Protein AF-A0A820QWR2-F1 (afdb_monomer_lite)

Radius of gyration: 33.41 Å; chains: 1; bounding box: 94×32×98 Å

Foldseek 3Di:
DVVVVVVVVVVVCPPPVNVVVVVVVVVVVVCVVVVVVVVVVVVVVLVVLLVVLVVCQAKWKKAKDQDPDDPQRIWIATVVPRDILVNLVVSLVSLVVLLVVCPPDPDPVVVVSNVSSVLSNVVSVLRVLLSVLLRLCVQQQPPCSVVVRPPDIQMHHNSDCVVSVVSSVVSVVVSVVSVVLVVVLCVVQVVLVLDHNVLLVQLLCQLPDPDNDCPRPNNVSCVVVPHHSVVLNVDPQDPQDPDPSVSSNSSSVSSVVRVVVVVVCVVVDPDDDDDPDPDDDDPDDDDDDD

Secondary structure (DSSP, 8-state):
-HHHHHHHHHHHTTSHHHHHHHHHHHHHHHHHHHHHHHHHHHHHHHHHHHHHHHHHHHEEEEEEEE-SSSS-SEEEEETTTTB-HHHHHHHHHHHHHHHHHTTT---HHHHHHHHHHHHHHHHHHHHHHHHHHHHHHHHTT-TTHHHHHHT-EEEEETTB-HHHHHHHHHHHHHHHHHHHHHHHHHHH-GGGGGS-HHHHHHHHHHHT-SS--TTSHHHHHHHHTT--HHHHHHS-PPPPPSSHHHHHHHHHHHHHHHHHHHHHHHTT----------------------

Sequence (290 aa):
VFEDVAKCFDVIFKDDEFKNVIELFETCSQSVAGIKHLYLELTNKEQSKRRCIMDILSHSSLLFVKNLSTERLFDVKIKSKNLTFDDLSELRDRARLIGYSNVHNKNEDHNREIEKLESFVELVGVIEDVIKNLSALYIAGFPTVTDIIDYQVVTCSAGDYQDLHCLYKNLEEKLKSWEQLLCQMYEIYPELTYFSYEQFQTVESFLYNAKIEENHPGYHLLKYIGFEPVLLQQFTLPEKPDGENERLENLGKILTTQRSRSDDHADFEQGYTGHTASILFFVYYMVPYD

Organism: NCBI:txid392032

pLDDT: mean 77.16, std 16.51, range [26.58, 94.0]

Structure (mmCIF, N/CA/C/O backbone):
data_AF-A0A820QWR2-F1
#
_entry.id   AF-A0A820QWR2-F1
#
loop_
_atom_site.group_PDB
_atom_site.id
_atom_site.type_symbol
_atom_site.label_atom_id
_atom_site.label_alt_id
_atom_site.label_comp_id
_atom_site.label_asym_id
_atom_site.label_entity_id
_atom_site.label_seq_id
_atom_site.pdbx_PDB_ins_code
_atom_site.Cartn_x
_atom_site.Cartn_y
_atom_site.Cartn_z
_atom_site.occupancy
_atom_site.B_iso_or_equiv
_atom_site.auth_seq_id
_atom_site.auth_comp_id
_atom_site.auth_asym_id
_atom_site.auth_atom_id
_atom_site.pdbx_PDB_model_num
ATOM 1 N N . VAL A 1 1 ? -67.094 11.848 49.666 1.00 55.84 1 VAL A N 1
ATOM 2 C CA . VAL A 1 1 ? -65.629 12.114 49.707 1.00 55.84 1 VAL A CA 1
ATOM 3 C C . VAL A 1 1 ? -64.836 11.015 49.008 1.00 55.84 1 VAL A C 1
ATOM 5 O O . VAL A 1 1 ? -64.366 11.279 47.916 1.00 55.84 1 VAL A O 1
ATOM 8 N N . PHE A 1 2 ? -64.714 9.789 49.541 1.00 51.47 2 PHE A N 1
ATOM 9 C CA . PHE A 1 2 ? -63.962 8.716 48.854 1.00 51.47 2 PHE A CA 1
ATOM 10 C C . PHE A 1 2 ? -64.604 8.254 47.529 1.00 51.47 2 PHE A C 1
ATOM 12 O O . PHE A 1 2 ? -63.889 8.052 46.553 1.00 51.47 2 PHE A O 1
ATOM 19 N N . GLU A 1 3 ? -65.937 8.165 47.455 1.00 57.19 3 GLU A N 1
ATOM 20 C CA . GLU A 1 3 ? -66.654 7.855 46.201 1.00 57.19 3 GLU A CA 1
ATOM 21 C C . GLU A 1 3 ? -66.555 8.968 45.148 1.00 57.19 3 GLU A C 1
ATOM 23 O O . GLU A 1 3 ? -66.532 8.683 43.953 1.00 57.19 3 GLU A O 1
ATOM 28 N N . ASP A 1 4 ? -66.462 10.230 45.571 1.00 57.62 4 ASP A N 1
ATOM 29 C CA . ASP A 1 4 ? -66.332 11.368 44.652 1.00 57.62 4 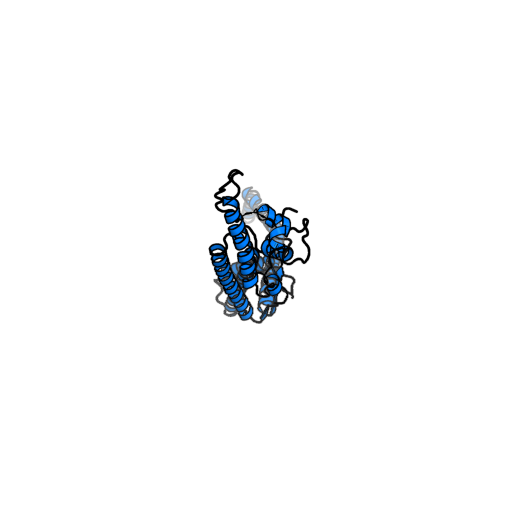ASP A CA 1
ATOM 30 C C . ASP A 1 4 ? -64.922 11.442 44.059 1.00 57.62 4 ASP A C 1
ATOM 32 O O . ASP A 1 4 ? -64.760 11.722 42.874 1.00 57.62 4 ASP A O 1
ATOM 36 N N . VAL A 1 5 ? -63.900 11.111 44.859 1.00 60.72 5 VAL A N 1
ATOM 37 C CA . VAL A 1 5 ? -62.516 10.976 44.383 1.00 60.72 5 VAL A CA 1
ATOM 38 C C . VAL A 1 5 ? -62.404 9.814 43.392 1.00 60.72 5 VAL A C 1
ATOM 40 O O . VAL A 1 5 ? -61.814 9.988 42.328 1.00 60.72 5 VAL A O 1
ATOM 43 N N . ALA A 1 6 ? -63.022 8.663 43.682 1.00 65.56 6 ALA A N 1
ATOM 44 C CA . ALA A 1 6 ? -63.043 7.518 42.767 1.00 65.56 6 ALA A CA 1
ATOM 45 C C . ALA A 1 6 ? -63.728 7.852 41.427 1.00 65.56 6 ALA A C 1
ATOM 47 O O . ALA A 1 6 ? -63.188 7.545 40.367 1.00 65.56 6 ALA A O 1
ATOM 48 N N . LYS A 1 7 ? -64.858 8.572 41.458 1.00 66.44 7 LYS A N 1
ATOM 49 C CA . LYS A 1 7 ? -65.543 9.043 40.241 1.00 66.44 7 LYS A CA 1
ATOM 50 C C . LYS A 1 7 ? -64.725 10.053 39.439 1.00 66.44 7 LYS A C 1
ATOM 52 O O . LYS A 1 7 ? -64.775 10.021 38.215 1.00 66.44 7 LYS A O 1
ATOM 57 N N . CYS A 1 8 ? -63.972 10.934 40.099 1.00 65.38 8 CYS A N 1
ATOM 58 C CA . CYS A 1 8 ? -63.048 11.839 39.411 1.00 65.38 8 CYS A CA 1
ATOM 59 C C . CYS A 1 8 ? -61.978 11.062 38.634 1.00 65.38 8 CYS A C 1
ATOM 61 O O . CYS A 1 8 ? -61.719 11.384 37.477 1.00 65.38 8 CYS A O 1
ATOM 63 N N . PHE A 1 9 ? -61.410 10.009 39.227 1.00 64.81 9 PHE A N 1
ATOM 64 C CA . PHE A 1 9 ? -60.468 9.138 38.523 1.00 64.81 9 PHE A CA 1
ATOM 65 C C . PHE A 1 9 ? -61.128 8.389 37.357 1.00 64.81 9 PHE A C 1
ATOM 67 O O . PHE A 1 9 ? -60.554 8.361 36.274 1.00 64.81 9 PHE A O 1
ATOM 74 N N . ASP A 1 10 ? -62.349 7.870 37.517 1.00 66.88 10 ASP A N 1
ATOM 75 C CA . ASP A 1 10 ? -63.076 7.191 36.428 1.00 66.88 10 ASP A CA 1
ATOM 76 C C . ASP A 1 10 ? -63.361 8.094 35.218 1.00 66.88 10 ASP A C 1
ATOM 78 O O . ASP A 1 10 ? -63.467 7.601 34.094 1.00 66.88 10 ASP A O 1
ATOM 82 N N . VAL A 1 11 ? -63.514 9.403 35.433 1.00 66.94 11 VAL A N 1
ATOM 83 C CA . VAL A 1 11 ? -63.676 10.389 34.353 1.00 66.94 11 VAL A CA 1
ATOM 84 C C . VAL A 1 11 ? -62.330 10.687 33.692 1.00 66.94 11 VAL A C 1
ATOM 86 O O . VAL A 1 11 ? -62.253 10.673 32.468 1.00 66.94 11 VAL A O 1
ATOM 89 N N . ILE A 1 12 ? -61.265 10.870 34.479 1.00 65.12 12 ILE A N 1
ATOM 90 C CA . ILE A 1 12 ? -59.908 11.149 33.975 1.00 65.12 12 ILE A CA 1
ATOM 91 C C . ILE A 1 12 ? -59.358 9.966 33.160 1.00 65.12 12 ILE A C 1
ATOM 93 O O . ILE A 1 12 ? -58.797 10.167 32.093 1.00 65.12 12 ILE A O 1
ATOM 97 N N . PHE A 1 13 ? -59.573 8.721 33.598 1.00 62.91 13 PHE A N 1
ATOM 98 C CA . PHE A 1 13 ? -59.141 7.521 32.862 1.00 62.91 13 PHE A CA 1
ATOM 99 C C . PHE A 1 13 ? -59.946 7.249 31.578 1.00 62.91 13 PHE A C 1
ATOM 101 O O . PHE A 1 13 ? -59.552 6.408 30.767 1.00 62.91 13 PHE A O 1
ATOM 108 N N . LYS A 1 14 ? -61.083 7.928 31.394 1.00 66.25 14 LYS A N 1
ATOM 109 C CA . LYS A 1 14 ? -61.889 7.874 30.166 1.00 66.25 14 LYS A CA 1
ATOM 110 C C . LYS A 1 14 ? -61.588 9.018 29.205 1.00 66.25 14 LYS A C 1
ATOM 112 O O . LYS A 1 14 ? -62.106 8.974 28.093 1.00 66.25 14 LYS A O 1
ATOM 117 N N . ASP A 1 15 ? -60.793 9.998 29.625 1.00 74.38 15 ASP A N 1
ATOM 118 C CA . ASP A 1 15 ? -60.318 11.073 28.767 1.00 74.38 15 ASP A CA 1
ATOM 119 C C . ASP A 1 15 ? -59.357 10.497 27.714 1.00 74.38 15 ASP A C 1
ATOM 121 O O . ASP A 1 15 ? -58.455 9.713 28.037 1.00 74.38 15 ASP A O 1
ATOM 125 N N . ASP A 1 16 ? -59.576 10.840 26.446 1.00 68.88 16 ASP A N 1
ATOM 126 C CA . ASP A 1 16 ? -58.826 10.280 25.318 1.00 68.88 16 ASP A CA 1
ATOM 127 C C . ASP A 1 16 ? -57.332 10.634 25.410 1.00 68.88 16 ASP A C 1
ATOM 129 O O . ASP A 1 16 ? -56.477 9.839 25.013 1.00 68.88 16 ASP A O 1
ATOM 133 N N . GLU A 1 17 ? -56.986 11.776 26.016 1.00 67.75 17 GLU A N 1
ATOM 134 C CA . GLU A 1 17 ? -55.592 12.146 26.288 1.00 67.75 17 GLU A CA 1
ATOM 135 C C . GLU A 1 17 ? -54.914 11.176 27.270 1.00 67.75 17 GLU A C 1
ATOM 137 O O . GLU A 1 17 ? -53.766 10.778 27.058 1.00 67.75 17 GLU A O 1
ATOM 142 N N . PHE A 1 18 ? -55.622 10.728 28.311 1.00 73.25 18 PHE A N 1
ATOM 143 C CA . PHE A 1 18 ? -55.074 9.805 29.311 1.00 73.25 18 PHE A CA 1
ATOM 144 C C . PHE A 1 18 ? -54.964 8.374 28.783 1.00 73.25 18 PHE A C 1
ATOM 146 O O . PHE A 1 18 ? -53.985 7.684 29.080 1.00 73.25 18 PHE A O 1
ATOM 153 N N . LYS A 1 19 ? -55.919 7.936 27.954 1.00 74.38 19 LYS A N 1
ATOM 154 C CA . LYS A 1 19 ? -55.809 6.661 27.229 1.00 74.38 19 LYS A CA 1
ATOM 155 C C . LYS A 1 19 ? -54.604 6.634 26.298 1.00 74.38 19 LYS A C 1
ATOM 157 O O . LYS A 1 19 ? -53.839 5.677 26.353 1.00 74.38 19 LYS A O 1
ATOM 162 N N . ASN A 1 20 ? -54.384 7.698 25.525 1.00 76.50 20 ASN A N 1
ATOM 163 C CA . ASN A 1 20 ? -53.218 7.808 24.646 1.00 76.50 20 ASN A CA 1
ATOM 164 C C . ASN A 1 20 ? -51.898 7.731 25.431 1.00 76.50 20 ASN A C 1
ATOM 166 O O . ASN A 1 20 ? -50.951 7.086 24.988 1.00 76.50 20 ASN A O 1
ATOM 170 N N . VAL A 1 21 ? -51.825 8.339 26.621 1.00 77.38 21 VAL A N 1
ATOM 171 C CA . VAL A 1 21 ? -50.646 8.231 27.499 1.00 77.38 21 VAL A CA 1
ATOM 172 C C . VAL A 1 21 ? -50.437 6.795 27.987 1.00 77.38 21 VAL A C 1
ATOM 174 O O . VAL A 1 21 ? -49.303 6.317 27.987 1.00 77.38 21 VAL A O 1
ATOM 177 N N . ILE A 1 22 ? -51.500 6.083 28.370 1.00 78.50 22 ILE A N 1
ATOM 178 C CA . ILE A 1 22 ? -51.411 4.674 28.790 1.00 78.50 22 ILE A CA 1
ATOM 179 C C . ILE A 1 22 ? -50.967 3.783 27.624 1.00 78.50 22 ILE A C 1
ATOM 181 O O . ILE A 1 22 ? -50.046 2.987 27.798 1.00 78.50 22 ILE A O 1
ATOM 185 N N . GLU A 1 23 ? -51.534 3.961 26.431 1.00 78.88 23 GLU A N 1
ATOM 186 C CA . GLU A 1 23 ? -51.124 3.229 25.224 1.00 78.88 23 GLU A CA 1
ATOM 187 C C . GLU A 1 23 ? -49.661 3.517 24.848 1.00 78.88 23 GLU A C 1
ATOM 189 O O . GLU A 1 23 ? -48.917 2.605 24.475 1.00 78.88 23 GLU A 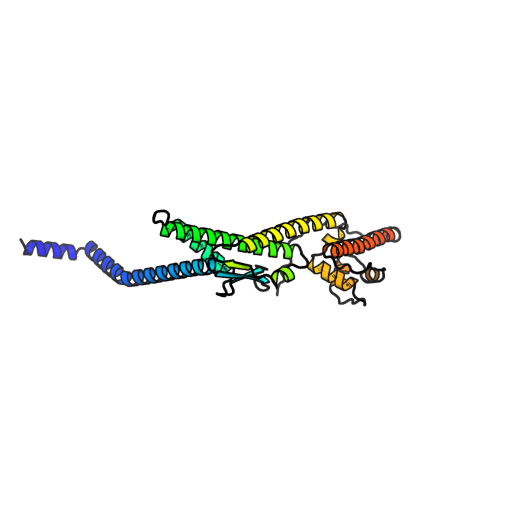O 1
ATOM 194 N N . LEU A 1 24 ? -49.194 4.761 25.017 1.00 78.56 24 LEU A N 1
ATOM 195 C CA . LEU A 1 24 ? -47.782 5.122 24.858 1.00 78.56 24 LEU A CA 1
ATOM 196 C C . LEU A 1 24 ? -46.896 4.428 25.898 1.00 78.56 24 LEU A C 1
ATOM 198 O O . LEU A 1 24 ? -45.816 3.954 25.545 1.00 78.56 24 LEU A O 1
ATOM 202 N N . PHE A 1 25 ? -47.334 4.323 27.156 1.00 81.81 25 PHE A N 1
ATOM 203 C CA . PHE A 1 25 ? -46.612 3.578 28.192 1.00 81.81 25 PHE A CA 1
ATOM 204 C C . PHE A 1 25 ? -46.562 2.080 27.892 1.00 81.81 25 PHE A C 1
ATOM 206 O O . PHE A 1 25 ? -45.507 1.471 28.066 1.00 81.81 25 PHE A O 1
ATOM 213 N N . GLU A 1 26 ? -47.653 1.487 27.410 1.00 81.56 26 GLU A N 1
ATOM 214 C CA . GLU A 1 26 ? -47.690 0.079 27.005 1.00 81.56 26 GLU A CA 1
ATOM 215 C C . GLU A 1 26 ? -46.779 -0.180 25.802 1.00 81.56 26 GLU A C 1
ATOM 217 O O . GLU A 1 26 ? -45.972 -1.110 25.832 1.00 81.56 26 GLU A O 1
ATOM 222 N N . THR A 1 27 ? -46.814 0.690 24.791 1.00 80.38 27 THR A N 1
ATOM 223 C CA . THR A 1 27 ? -45.950 0.602 23.601 1.00 80.38 27 THR A CA 1
ATOM 224 C C . THR A 1 27 ? -44.472 0.790 23.964 1.00 80.38 27 THR A C 1
ATOM 226 O O . THR A 1 27 ? -43.603 0.037 23.508 1.00 80.38 27 THR A O 1
ATOM 229 N N . CYS A 1 28 ? -44.166 1.749 24.846 1.00 79.81 28 CYS A N 1
ATOM 230 C CA . CYS A 1 28 ? -42.823 1.929 25.394 1.00 79.81 28 CYS A CA 1
ATOM 231 C C . CYS A 1 28 ? -42.389 0.693 26.189 1.00 79.81 28 CYS A C 1
ATOM 233 O O . CYS A 1 28 ? -41.290 0.193 25.972 1.00 79.81 28 CYS A O 1
ATOM 235 N N . SER A 1 29 ? -43.249 0.160 27.058 1.00 82.56 29 SER A N 1
ATOM 236 C CA . SER A 1 29 ? -42.978 -1.025 27.882 1.00 82.56 29 SER A CA 1
ATOM 237 C C . SER A 1 29 ? -42.673 -2.261 27.029 1.00 82.56 29 SER A C 1
ATOM 239 O O . SER A 1 29 ? -41.691 -2.962 27.280 1.00 82.56 29 SER A O 1
ATOM 241 N N . GLN A 1 30 ? -43.434 -2.475 25.952 1.00 84.88 30 GLN A N 1
ATOM 242 C CA . GLN A 1 30 ? -43.166 -3.531 24.970 1.00 84.88 30 GLN A CA 1
ATOM 243 C C . GLN A 1 30 ? -41.808 -3.337 24.275 1.00 84.88 30 GLN A C 1
ATOM 245 O O . GLN A 1 30 ? -41.088 -4.305 24.021 1.00 84.88 30 GLN A O 1
ATOM 250 N N . SER A 1 31 ? -41.414 -2.085 24.034 1.00 86.88 31 SER A N 1
ATOM 251 C CA . SER A 1 31 ? -40.140 -1.734 23.395 1.00 86.88 31 SER A CA 1
ATOM 252 C C . SER A 1 31 ? -38.935 -1.800 24.345 1.00 86.88 31 SER A C 1
ATOM 254 O O . SER A 1 31 ? -37.811 -2.011 23.887 1.00 86.88 31 SER A O 1
ATOM 256 N N . VAL A 1 32 ? -39.130 -1.671 25.665 1.00 87.56 32 VAL A N 1
ATOM 257 C CA . VAL A 1 32 ? -38.046 -1.652 26.672 1.00 87.56 32 VAL A CA 1
ATOM 258 C C . VAL A 1 32 ? -37.192 -2.918 26.619 1.00 87.56 32 VAL A C 1
ATOM 260 O O . VAL A 1 32 ? -35.968 -2.829 26.716 1.00 87.56 32 VAL A O 1
ATOM 263 N N . ALA A 1 33 ? -37.800 -4.093 26.435 1.00 84.94 33 ALA A N 1
ATOM 264 C CA . ALA A 1 33 ? -37.051 -5.344 26.318 1.00 84.94 33 ALA A CA 1
ATOM 265 C C . ALA A 1 33 ? -36.125 -5.339 25.087 1.00 84.94 33 ALA A C 1
ATOM 267 O O . ALA A 1 33 ? -34.956 -5.717 25.193 1.00 84.94 33 ALA A O 1
ATOM 268 N N . GLY A 1 34 ? -36.621 -4.839 23.950 1.00 86.81 34 GLY A N 1
ATOM 269 C CA . GLY A 1 34 ? -35.841 -4.671 22.723 1.00 86.81 34 GLY A CA 1
ATOM 270 C C . GLY A 1 34 ? -34.718 -3.645 22.882 1.00 86.81 34 GLY A C 1
ATOM 271 O O . GLY A 1 34 ? -33.575 -3.933 22.535 1.00 86.81 34 GLY A O 1
ATOM 272 N N . ILE A 1 35 ? -35.005 -2.492 23.492 1.00 85.94 35 ILE A N 1
ATOM 273 C CA . ILE A 1 35 ? -34.010 -1.448 23.790 1.00 85.94 35 ILE A CA 1
ATOM 274 C C . ILE A 1 35 ? -32.912 -1.996 24.708 1.00 85.94 35 ILE A C 1
ATOM 276 O O . ILE A 1 35 ? -31.729 -1.774 24.459 1.00 85.94 35 ILE A O 1
ATOM 280 N N . LYS A 1 36 ? -33.281 -2.755 25.747 1.00 85.50 36 LYS A N 1
ATOM 281 C CA . LYS A 1 36 ? -32.323 -3.382 26.664 1.00 85.50 36 LYS A CA 1
ATOM 282 C C . LYS A 1 36 ? -31.448 -4.409 25.949 1.00 85.50 36 LYS A C 1
ATOM 284 O O . LYS A 1 36 ? -30.243 -4.441 26.190 1.00 85.50 36 LYS A O 1
ATOM 289 N N . HIS A 1 37 ? -32.032 -5.232 25.078 1.00 87.19 37 HIS A N 1
ATOM 290 C CA . HIS A 1 37 ? -31.273 -6.181 24.267 1.00 87.19 37 HIS A CA 1
ATOM 291 C C . HIS A 1 37 ? -30.274 -5.458 23.355 1.00 87.19 37 HIS A C 1
ATOM 293 O O . HIS A 1 37 ? -29.086 -5.767 23.390 1.00 87.19 37 HIS A O 1
ATOM 299 N N . LEU A 1 38 ? -30.736 -4.452 22.605 1.00 88.25 38 LEU A N 1
ATOM 300 C CA . LEU A 1 38 ? -29.899 -3.603 21.752 1.00 88.25 38 LEU A CA 1
ATOM 301 C C . LEU A 1 38 ? -28.756 -2.959 22.539 1.00 88.25 38 LEU A C 1
ATOM 303 O O . LEU A 1 38 ? -27.604 -3.021 22.120 1.00 88.25 38 LEU A O 1
ATOM 307 N N . TYR A 1 39 ? -29.052 -2.390 23.707 1.00 85.44 39 TYR A N 1
ATOM 308 C CA . TYR A 1 39 ? -28.044 -1.794 24.579 1.00 85.44 39 TYR A CA 1
ATOM 309 C C . TYR A 1 39 ? -26.971 -2.806 25.002 1.00 85.44 39 TYR A C 1
ATOM 311 O O . TYR A 1 39 ? -25.777 -2.516 24.903 1.00 85.44 39 TYR A O 1
ATOM 319 N N . LEU A 1 40 ? -27.371 -4.003 25.443 1.00 85.56 40 LEU A N 1
ATOM 320 C CA . LEU A 1 40 ? -26.430 -5.055 25.836 1.00 85.56 40 LEU A CA 1
ATOM 321 C C . LEU A 1 40 ? -25.586 -5.532 24.652 1.00 85.56 40 LEU A C 1
ATOM 323 O O . LEU A 1 40 ? -24.375 -5.695 24.792 1.00 85.56 40 LEU A O 1
ATOM 327 N N . GLU A 1 41 ? -26.198 -5.722 23.485 1.00 86.19 41 GLU A N 1
ATOM 328 C CA . GLU A 1 41 ? -25.498 -6.147 22.275 1.00 86.19 41 GLU A CA 1
ATOM 329 C C . GLU A 1 41 ? -24.450 -5.114 21.837 1.00 86.19 41 GLU A C 1
ATOM 331 O O . GLU A 1 41 ? -23.296 -5.469 21.585 1.00 86.19 41 GLU A O 1
ATOM 336 N N . LEU A 1 42 ? -24.821 -3.831 21.810 1.00 82.88 42 LEU A N 1
ATOM 337 C CA . LEU A 1 42 ? -23.914 -2.730 21.480 1.00 82.88 42 LEU A CA 1
ATOM 338 C C . LEU A 1 42 ? -22.771 -2.618 22.496 1.00 82.88 42 LEU A C 1
ATOM 340 O O . LEU A 1 42 ? -21.613 -2.484 22.101 1.00 82.88 42 LEU A O 1
ATOM 344 N N . THR A 1 43 ? -23.080 -2.749 23.788 1.00 82.12 43 THR A N 1
ATOM 345 C CA . THR A 1 43 ? -22.081 -2.724 24.868 1.00 82.12 43 THR A CA 1
ATOM 346 C C . THR A 1 43 ? -21.087 -3.877 24.723 1.00 82.12 43 THR A C 1
ATOM 348 O O . THR A 1 43 ? -19.876 -3.676 24.806 1.00 82.12 43 THR A O 1
ATOM 351 N N . ASN A 1 44 ? -21.578 -5.086 24.441 1.00 83.62 44 ASN A N 1
ATOM 352 C CA . ASN A 1 44 ? -20.737 -6.266 24.245 1.00 83.62 44 ASN A CA 1
ATOM 353 C C . ASN A 1 44 ? -19.849 -6.134 23.001 1.00 83.62 44 ASN A C 1
ATOM 355 O O . ASN A 1 44 ? -18.657 -6.449 23.062 1.00 83.62 44 ASN A O 1
ATOM 359 N N . LYS A 1 45 ? -20.401 -5.633 21.889 1.00 84.88 45 LYS A N 1
ATOM 360 C CA . LYS A 1 45 ? -19.641 -5.357 20.660 1.00 84.88 45 LYS A CA 1
ATOM 361 C C . LYS A 1 45 ? -18.542 -4.326 20.903 1.00 84.88 45 LYS A C 1
ATOM 363 O O . LYS A 1 45 ? -17.410 -4.529 20.470 1.00 84.88 45 LYS A O 1
ATOM 368 N N . GLU A 1 46 ? -18.840 -3.253 21.630 1.00 83.62 46 GLU A N 1
ATOM 369 C CA . GLU A 1 46 ? -17.839 -2.243 21.970 1.00 83.62 46 GLU A CA 1
ATOM 370 C C . GLU A 1 46 ? -16.721 -2.813 22.848 1.00 83.62 46 GLU A C 1
ATOM 372 O O . GLU A 1 46 ? -15.545 -2.627 22.535 1.00 83.62 46 GLU A O 1
ATOM 377 N N . GLN A 1 47 ? -17.065 -3.561 23.900 1.00 84.62 47 GLN A N 1
ATOM 378 C CA . GLN A 1 47 ? -16.068 -4.215 24.749 1.00 84.62 47 GLN A CA 1
ATOM 379 C C . GLN A 1 47 ? -15.204 -5.207 23.963 1.00 84.62 47 GLN A C 1
ATOM 381 O O . GLN A 1 47 ? -14.000 -5.286 24.195 1.00 84.62 47 GLN A O 1
ATOM 386 N N . SER A 1 48 ? -15.795 -5.949 23.024 1.00 87.00 48 SER A N 1
ATOM 387 C CA . SER A 1 48 ? -15.060 -6.866 22.151 1.00 87.00 48 SER A CA 1
ATOM 388 C C . SER A 1 48 ? -14.035 -6.124 21.288 1.00 87.00 48 SER A C 1
ATOM 390 O O . SER A 1 48 ? -12.868 -6.518 21.264 1.00 87.00 48 SER A O 1
ATOM 392 N N . LYS A 1 49 ? -14.423 -5.004 20.664 1.00 88.56 49 LYS A N 1
ATOM 393 C CA . LYS A 1 49 ? -13.505 -4.164 19.878 1.00 88.56 49 LYS A CA 1
ATOM 394 C C . LYS A 1 49 ? -12.394 -3.557 20.735 1.00 88.56 49 LYS A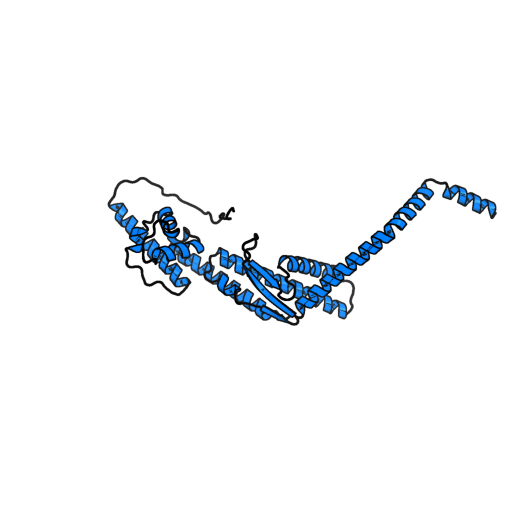 C 1
ATOM 396 O O . LYS A 1 49 ? -11.235 -3.613 20.335 1.00 88.56 49 LYS A O 1
ATOM 401 N N . ARG A 1 50 ? -12.716 -3.065 21.939 1.00 87.44 50 ARG A N 1
ATOM 402 C CA . ARG A 1 50 ? -11.716 -2.567 22.905 1.00 87.44 50 ARG A CA 1
ATOM 403 C C . ARG A 1 50 ? -10.686 -3.634 23.262 1.00 87.44 50 ARG A C 1
ATOM 405 O O . ARG A 1 50 ? -9.491 -3.373 23.189 1.00 87.44 50 ARG A O 1
ATOM 412 N N . ARG A 1 51 ? -11.133 -4.851 23.592 1.00 88.31 51 ARG A N 1
ATOM 413 C CA . ARG A 1 51 ? -10.222 -5.978 23.856 1.00 88.31 51 ARG A CA 1
ATOM 414 C C . ARG A 1 51 ? -9.368 -6.290 22.634 1.00 88.31 51 ARG A C 1
ATOM 416 O O . ARG A 1 51 ? -8.167 -6.468 22.770 1.00 88.31 51 ARG A O 1
ATOM 423 N N . CYS A 1 52 ? -9.962 -6.283 21.441 1.00 88.94 52 CYS A N 1
ATOM 424 C CA . CYS A 1 52 ? -9.219 -6.534 20.214 1.00 88.94 52 CYS A CA 1
ATOM 425 C C . CYS A 1 52 ? -8.087 -5.522 19.994 1.00 88.94 52 CYS A C 1
ATOM 427 O O . CYS A 1 52 ? -6.978 -5.942 19.677 1.00 88.94 52 CYS A O 1
ATOM 429 N N . ILE A 1 53 ? -8.346 -4.228 20.213 1.00 89.94 53 ILE A N 1
ATOM 430 C CA . ILE A 1 53 ? -7.331 -3.166 20.142 1.00 89.94 53 ILE A CA 1
ATOM 431 C C . ILE A 1 53 ? -6.201 -3.433 21.142 1.00 89.94 53 ILE A C 1
ATOM 433 O O . ILE A 1 53 ? -5.033 -3.458 20.763 1.00 89.94 53 ILE A O 1
ATOM 437 N N . MET A 1 54 ? -6.544 -3.698 22.405 1.00 88.56 54 MET A N 1
ATOM 438 C CA . MET A 1 54 ? -5.551 -3.951 23.456 1.00 88.56 54 MET A CA 1
ATOM 439 C C . MET A 1 54 ? -4.697 -5.189 23.167 1.00 88.56 54 MET A C 1
ATOM 441 O O . MET A 1 54 ? -3.489 -5.169 23.399 1.00 88.56 54 MET A O 1
ATOM 445 N N . ASP A 1 55 ? -5.298 -6.242 22.612 1.00 88.25 55 ASP A N 1
ATOM 446 C CA . ASP A 1 55 ? -4.565 -7.434 22.195 1.00 88.25 55 ASP A CA 1
ATOM 447 C C . ASP A 1 55 ? -3.540 -7.095 21.101 1.00 88.25 55 ASP A C 1
ATOM 449 O O . ASP A 1 55 ? -2.384 -7.503 21.212 1.00 88.25 55 ASP A O 1
ATOM 453 N N . ILE A 1 56 ? -3.940 -6.319 20.082 1.00 88.75 56 ILE A N 1
ATOM 454 C CA . ILE A 1 56 ? -3.060 -5.907 18.972 1.00 88.75 56 ILE A CA 1
ATOM 455 C C . ILE A 1 56 ? -1.886 -5.065 19.486 1.00 88.75 56 ILE A C 1
ATOM 457 O O . ILE A 1 56 ? -0.746 -5.302 19.083 1.00 88.75 56 ILE A O 1
ATOM 461 N N . LEU A 1 57 ? -2.152 -4.121 20.395 1.00 86.94 57 LEU A N 1
ATOM 462 C CA . LEU A 1 57 ? -1.123 -3.289 21.030 1.00 86.94 57 LEU A CA 1
ATOM 463 C C . LEU A 1 57 ? -0.129 -4.117 21.849 1.00 86.94 57 LEU A C 1
ATOM 465 O O . LEU A 1 57 ? 1.056 -3.790 21.910 1.00 86.94 57 LEU A O 1
ATOM 469 N N . SER A 1 58 ? -0.619 -5.170 22.509 1.00 83.81 58 SER A N 1
ATOM 470 C CA . SER A 1 58 ? 0.212 -5.994 23.379 1.00 83.81 58 SER A CA 1
ATOM 471 C C . SER A 1 58 ? 1.209 -6.829 22.578 1.00 83.81 58 SER A C 1
ATOM 473 O O . SER A 1 58 ? 2.396 -6.800 22.896 1.00 83.81 58 SER A O 1
ATOM 475 N N . HIS A 1 59 ? 0.735 -7.543 21.552 1.00 83.25 59 HIS A N 1
ATOM 476 C CA . HIS A 1 59 ? 1.534 -8.455 20.741 1.00 83.25 59 HIS A CA 1
ATOM 477 C C . HIS A 1 59 ? 0.901 -8.604 19.357 1.00 83.25 59 HIS A C 1
ATOM 479 O O . HIS A 1 59 ? -0.122 -9.277 19.185 1.00 83.25 59 HIS A O 1
ATOM 485 N N . SER A 1 60 ? 1.533 -8.019 18.347 1.00 84.81 60 SER A N 1
ATOM 486 C CA . SER A 1 60 ? 1.135 -8.201 16.955 1.00 84.81 60 SER A CA 1
ATOM 487 C C . SER A 1 60 ? 2.332 -8.488 16.061 1.00 84.81 60 SER A C 1
ATOM 489 O O . SER A 1 60 ? 3.475 -8.132 16.337 1.00 84.81 60 SER A O 1
ATOM 491 N N . SER A 1 61 ? 2.064 -9.217 14.985 1.00 87.50 61 SER A N 1
ATOM 492 C CA . SER A 1 61 ? 3.022 -9.447 13.911 1.00 87.50 61 SER A CA 1
ATOM 493 C C . SER A 1 61 ? 2.346 -9.041 12.619 1.00 87.50 61 SER A C 1
ATOM 495 O O . SER A 1 61 ? 1.354 -9.661 12.218 1.00 87.50 61 SER A O 1
ATOM 497 N N . LEU A 1 62 ? 2.869 -7.978 12.027 1.00 88.56 62 LEU A N 1
ATOM 498 C CA . LEU A 1 62 ? 2.398 -7.369 10.800 1.00 88.56 62 LEU A CA 1
ATOM 499 C C . LEU A 1 62 ? 3.135 -8.011 9.630 1.00 88.56 62 LEU A C 1
ATOM 501 O O . LEU A 1 62 ? 4.361 -8.136 9.645 1.00 88.56 62 LEU A O 1
ATOM 505 N N . LEU A 1 63 ? 2.373 -8.426 8.630 1.00 89.00 63 LEU A N 1
ATOM 506 C CA . LEU A 1 63 ? 2.879 -8.881 7.346 1.00 89.00 63 LEU A CA 1
ATOM 507 C C . LEU A 1 63 ? 2.232 -8.019 6.269 1.00 89.00 63 LEU A C 1
ATOM 509 O O . LEU A 1 63 ? 1.011 -8.042 6.130 1.00 89.00 63 LEU A O 1
ATOM 513 N N . PHE A 1 64 ? 3.032 -7.277 5.516 1.00 88.62 64 PHE A N 1
ATOM 514 C CA . PHE A 1 64 ? 2.538 -6.601 4.322 1.00 88.62 64 PHE A CA 1
ATOM 515 C C . PHE A 1 64 ? 2.404 -7.626 3.197 1.00 88.62 64 PHE A C 1
ATOM 517 O O . PHE A 1 64 ? 3.178 -8.577 3.127 1.00 88.62 64 PHE A O 1
ATOM 524 N N . VAL A 1 65 ? 1.386 -7.486 2.356 1.00 86.94 65 VAL A N 1
ATOM 525 C CA . VAL A 1 65 ? 1.117 -8.417 1.255 1.00 86.94 65 VAL A CA 1
ATOM 526 C C . VAL A 1 65 ? 0.693 -7.654 0.011 1.00 86.94 65 VAL A C 1
ATOM 528 O O . VAL A 1 65 ? -0.029 -6.662 0.103 1.00 86.94 65 VAL A O 1
ATOM 531 N N . LYS A 1 66 ? 1.105 -8.139 -1.164 1.00 84.50 66 LYS A N 1
ATOM 532 C CA . LYS A 1 66 ? 0.566 -7.659 -2.439 1.00 84.50 66 LYS A CA 1
ATOM 533 C C . LYS A 1 66 ? -0.864 -8.171 -2.598 1.00 84.50 66 LYS A C 1
ATOM 535 O O . LYS A 1 66 ? -1.112 -9.371 -2.465 1.00 84.50 66 LYS A O 1
ATOM 540 N N . ASN A 1 67 ? -1.795 -7.272 -2.880 1.00 78.94 67 ASN A N 1
ATOM 541 C CA . ASN A 1 67 ? -3.184 -7.605 -3.152 1.00 78.94 67 ASN A CA 1
ATOM 542 C C . ASN A 1 67 ? -3.473 -7.329 -4.631 1.00 78.94 67 ASN A C 1
ATOM 544 O O . ASN A 1 67 ? -3.483 -6.189 -5.078 1.00 78.94 67 ASN A O 1
ATOM 548 N N . LEU A 1 68 ? -3.657 -8.402 -5.401 1.00 65.56 68 LEU A N 1
ATOM 549 C CA . LEU A 1 68 ? -3.931 -8.335 -6.841 1.00 65.56 68 LEU A CA 1
ATOM 550 C C . LEU A 1 68 ? -5.428 -8.170 -7.146 1.00 65.56 68 LEU A C 1
ATOM 552 O O . LEU A 1 68 ? -5.803 -8.070 -8.308 1.00 65.56 68 LEU A O 1
ATOM 556 N N . SER A 1 69 ? -6.289 -8.210 -6.125 1.00 60.00 69 SER A N 1
ATOM 557 C CA . SER A 1 69 ? -7.736 -8.398 -6.282 1.00 60.00 69 SER A CA 1
ATOM 558 C C . SER A 1 69 ? -8.571 -7.187 -5.856 1.00 60.00 69 SER A C 1
ATOM 560 O O . SER A 1 69 ? -9.791 -7.222 -5.977 1.00 60.00 69 SER A O 1
ATOM 562 N N . THR A 1 70 ? -7.947 -6.128 -5.339 1.00 60.50 70 THR A N 1
ATOM 563 C CA . THR A 1 70 ? -8.630 -4.917 -4.855 1.00 60.50 70 THR A CA 1
ATOM 564 C C . THR A 1 70 ? -7.967 -3.658 -5.398 1.00 60.50 70 THR A C 1
ATOM 566 O O . THR A 1 70 ? -6.799 -3.696 -5.767 1.00 60.50 70 THR A O 1
ATOM 569 N N . GLU A 1 71 ? -8.668 -2.519 -5.362 1.00 63.00 71 GLU A N 1
ATOM 570 C CA . GLU A 1 71 ? -8.118 -1.200 -5.738 1.00 63.00 71 GLU A CA 1
ATOM 571 C C . GLU A 1 71 ? -6.828 -0.832 -4.978 1.00 63.00 71 GLU A C 1
ATOM 573 O O . GLU A 1 71 ? -6.027 -0.032 -5.458 1.00 63.00 71 GLU A O 1
ATOM 578 N N . ARG A 1 72 ? -6.597 -1.425 -3.798 1.00 69.50 72 ARG A N 1
ATOM 579 C CA . ARG A 1 72 ? -5.330 -1.301 -3.071 1.00 69.50 72 ARG A CA 1
ATOM 580 C C . ARG A 1 72 ? -4.353 -2.386 -3.513 1.00 69.50 72 ARG A C 1
ATOM 582 O O . ARG A 1 72 ? -4.605 -3.564 -3.283 1.00 69.50 72 ARG A O 1
ATOM 589 N N . LEU A 1 73 ? -3.218 -1.962 -4.071 1.00 79.81 73 LEU A N 1
ATOM 590 C CA . LEU A 1 73 ? -2.122 -2.831 -4.525 1.00 79.81 73 LEU A CA 1
ATOM 591 C C . LEU A 1 73 ? -1.442 -3.594 -3.379 1.00 79.81 73 LEU A C 1
ATOM 593 O O . LEU A 1 73 ? -0.896 -4.679 -3.587 1.00 79.81 73 LEU A O 1
ATOM 597 N N . PHE A 1 74 ? -1.477 -3.032 -2.170 1.00 87.00 74 PHE A N 1
ATOM 598 C CA . PHE A 1 74 ? -0.902 -3.618 -0.965 1.00 87.00 74 PHE A CA 1
ATOM 599 C C . PHE A 1 74 ? -1.881 -3.565 0.203 1.00 87.00 74 PHE A C 1
ATOM 601 O O . PHE A 1 74 ? -2.712 -2.662 0.303 1.00 87.00 74 PHE A O 1
ATOM 608 N N . ASP A 1 75 ? -1.753 -4.542 1.093 1.00 88.50 75 ASP A N 1
ATOM 609 C CA . ASP A 1 75 ? -2.535 -4.674 2.319 1.00 88.50 75 ASP A CA 1
ATOM 610 C C . ASP A 1 75 ? -1.632 -5.155 3.468 1.00 88.50 75 ASP A C 1
ATOM 612 O O . ASP A 1 75 ? -0.472 -5.525 3.260 1.00 88.50 75 ASP A O 1
ATOM 616 N N . VAL A 1 76 ? -2.160 -5.165 4.689 1.00 89.12 76 VAL A N 1
ATOM 617 C CA . VAL A 1 76 ? -1.499 -5.706 5.877 1.00 89.12 76 VAL A CA 1
ATOM 618 C C . VAL A 1 76 ? -2.308 -6.862 6.450 1.00 89.12 76 VAL A C 1
ATOM 620 O O . VAL A 1 76 ? -3.534 -6.843 6.467 1.00 89.12 76 VAL A O 1
ATOM 623 N N . LYS A 1 77 ? -1.612 -7.870 6.972 1.00 89.06 77 LYS A N 1
ATOM 624 C CA . LYS A 1 77 ? -2.199 -8.982 7.716 1.00 89.06 77 LYS A CA 1
ATOM 625 C C . LYS A 1 77 ? -1.593 -9.078 9.102 1.00 89.06 77 LYS A C 1
ATOM 627 O O . LYS A 1 77 ? -0.380 -9.228 9.253 1.00 89.06 77 LYS A O 1
ATOM 632 N N . ILE A 1 78 ? -2.449 -9.080 10.120 1.00 85.62 78 ILE A N 1
ATOM 633 C CA . ILE A 1 78 ? -2.043 -9.435 11.484 1.00 85.62 78 ILE A CA 1
ATOM 634 C C . ILE A 1 78 ? -2.125 -10.954 11.643 1.00 85.62 78 ILE A C 1
ATOM 636 O O . ILE A 1 78 ? -3.224 -11.512 11.712 1.00 85.62 78 ILE A O 1
ATOM 640 N N . LYS A 1 79 ? -0.971 -11.629 11.759 1.00 76.00 79 LYS A N 1
ATOM 641 C CA . LYS A 1 79 ? -0.889 -13.108 11.788 1.00 76.00 79 LYS A CA 1
ATOM 642 C C . LYS A 1 79 ? -1.760 -13.767 12.861 1.00 76.00 79 LYS A C 1
ATOM 644 O O . LYS A 1 79 ? -2.256 -14.866 12.648 1.00 76.00 79 LYS A O 1
ATOM 649 N N . SER A 1 80 ? -1.945 -13.121 14.012 1.00 74.81 80 SER A N 1
ATOM 650 C CA . SER A 1 80 ? -2.698 -13.703 15.130 1.00 74.81 80 SER A CA 1
ATOM 651 C C . SER A 1 80 ? -4.211 -13.737 14.908 1.00 74.81 80 SER A C 1
ATOM 653 O O . SER A 1 80 ? -4.890 -14.537 15.548 1.00 74.81 80 SER A O 1
ATOM 655 N N . LYS A 1 81 ? -4.754 -12.876 14.035 1.00 76.06 81 LYS A N 1
ATOM 656 C CA . LYS A 1 81 ? -6.206 -12.670 13.901 1.00 76.06 81 LYS A CA 1
ATOM 657 C C . LYS A 1 81 ? -6.712 -12.584 12.456 1.00 76.06 81 LYS A C 1
ATOM 659 O O . LYS A 1 81 ? -7.912 -12.430 12.270 1.00 76.06 81 LYS A O 1
ATOM 664 N N . ASN A 1 82 ? -5.833 -12.704 11.454 1.00 81.75 82 ASN A N 1
ATOM 665 C CA . ASN A 1 82 ? -6.153 -12.536 10.028 1.00 81.75 82 ASN A CA 1
ATOM 666 C C . ASN A 1 82 ? -6.913 -11.230 9.723 1.00 81.75 82 ASN A C 1
ATOM 668 O O . ASN A 1 82 ? -7.777 -11.208 8.855 1.00 81.75 82 ASN A O 1
ATOM 672 N N . LEU A 1 83 ? -6.593 -10.158 10.450 1.00 87.69 83 LEU A N 1
ATOM 673 C CA . LEU A 1 83 ? -7.175 -8.836 10.219 1.00 87.69 83 LEU A CA 1
ATOM 674 C C . LEU A 1 83 ? -6.475 -8.157 9.045 1.00 87.69 83 LEU A C 1
ATOM 676 O O . LEU A 1 83 ? -5.246 -8.243 8.948 1.00 87.69 83 LEU A O 1
ATOM 680 N N . THR A 1 84 ? -7.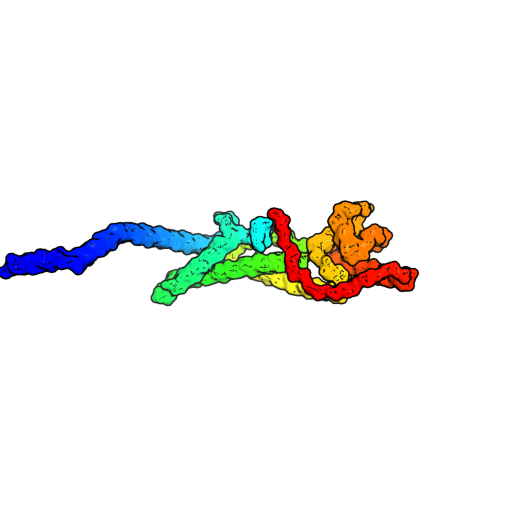267 -7.490 8.214 1.00 90.44 84 THR A N 1
ATOM 681 C CA . THR A 1 84 ? -6.848 -6.672 7.067 1.00 90.44 84 THR A CA 1
ATOM 682 C C . THR A 1 84 ? -6.703 -5.200 7.455 1.00 90.44 84 THR A C 1
ATOM 684 O O . THR A 1 84 ? -7.070 -4.804 8.569 1.00 90.44 84 THR A O 1
ATOM 687 N N . PHE A 1 85 ? -6.206 -4.353 6.548 1.00 90.44 85 PHE A N 1
ATOM 688 C CA . PHE A 1 85 ? -6.189 -2.911 6.798 1.00 90.44 85 PHE A CA 1
ATOM 689 C C . PHE A 1 85 ? -7.593 -2.323 7.015 1.00 90.44 85 PHE A C 1
ATOM 691 O O . PHE A 1 85 ? -7.746 -1.428 7.843 1.00 90.44 85 PHE A O 1
ATOM 698 N N . ASP A 1 86 ? -8.625 -2.820 6.326 1.00 90.50 86 ASP A N 1
ATOM 699 C CA . ASP A 1 86 ? -9.991 -2.304 6.496 1.00 90.50 86 ASP A CA 1
ATOM 700 C C . ASP A 1 86 ? -10.519 -2.551 7.912 1.00 90.50 86 ASP A C 1
ATOM 702 O O . ASP A 1 86 ? -11.065 -1.637 8.537 1.00 90.50 86 ASP A O 1
ATOM 706 N N . ASP A 1 87 ? -10.254 -3.738 8.465 1.00 91.69 87 ASP A N 1
ATOM 707 C CA . ASP A 1 87 ? -10.583 -4.056 9.856 1.00 91.69 87 ASP A CA 1
ATOM 708 C C . ASP A 1 87 ? -9.850 -3.114 10.826 1.00 91.69 87 ASP A C 1
ATOM 710 O O . ASP A 1 87 ? -10.417 -2.630 11.809 1.00 91.69 87 ASP A O 1
ATOM 714 N N . LEU A 1 88 ? -8.575 -2.819 10.548 1.00 92.38 88 LEU A N 1
ATOM 715 C CA . LEU A 1 88 ? -7.772 -1.908 11.365 1.00 92.38 88 LEU A CA 1
ATOM 716 C C . LEU A 1 88 ? -8.248 -0.462 11.265 1.00 92.38 88 LEU A C 1
ATOM 718 O O . LEU A 1 88 ? -8.280 0.231 12.283 1.00 92.38 88 LEU A O 1
ATOM 722 N N . SER A 1 89 ? -8.661 -0.014 10.080 1.00 92.56 89 SER A N 1
ATOM 723 C CA . SER A 1 89 ? -9.244 1.312 9.885 1.00 92.56 89 SER A CA 1
ATOM 724 C C . SER A 1 89 ? -10.557 1.449 10.657 1.00 92.56 89 SER A C 1
ATOM 726 O O . SER A 1 89 ? -10.757 2.452 11.344 1.00 92.56 89 SER A O 1
ATOM 728 N N . GLU A 1 90 ? -11.418 0.428 10.634 1.00 93.44 90 GLU A N 1
ATOM 729 C CA . GLU A 1 90 ? -12.651 0.420 11.428 1.00 93.44 90 GLU A CA 1
ATOM 730 C C . GLU A 1 90 ? -12.349 0.473 12.936 1.00 93.44 90 GLU A C 1
ATOM 732 O O . GLU A 1 90 ? -12.966 1.241 13.686 1.00 93.44 90 GLU A O 1
ATOM 737 N N . LEU A 1 91 ? -11.379 -0.321 13.403 1.00 93.56 91 LEU A N 1
ATOM 738 C CA . LEU A 1 91 ? -10.944 -0.302 14.799 1.00 93.56 91 LEU A CA 1
ATOM 739 C C . LEU A 1 91 ? -10.342 1.053 15.189 1.00 93.56 91 LEU A C 1
ATOM 741 O O . LEU A 1 91 ? -10.601 1.518 16.298 1.00 93.56 91 LEU A O 1
ATOM 745 N N . ARG A 1 92 ? -9.588 1.706 14.296 1.00 94.00 92 ARG A N 1
ATOM 746 C CA . ARG A 1 92 ? -9.010 3.042 14.512 1.00 94.00 92 ARG A CA 1
ATOM 747 C C . ARG A 1 92 ? -10.106 4.080 14.690 1.00 94.00 92 ARG A C 1
ATOM 749 O O . ARG A 1 92 ? -10.067 4.860 15.641 1.00 94.00 92 ARG A O 1
ATOM 756 N N . ASP A 1 93 ? -11.102 4.080 13.813 1.00 91.94 93 ASP A N 1
ATOM 757 C CA . ASP A 1 93 ? -12.216 5.021 13.913 1.00 91.94 93 ASP A CA 1
ATOM 758 C C . ASP A 1 93 ? -13.040 4.757 15.175 1.00 91.94 93 ASP A C 1
ATOM 760 O O . ASP A 1 93 ? -13.464 5.694 15.860 1.00 91.94 93 ASP A O 1
ATOM 764 N N . ARG A 1 94 ? -13.177 3.487 15.577 1.00 89.31 94 ARG A N 1
ATOM 765 C CA . ARG A 1 94 ? -13.797 3.154 16.861 1.00 89.31 94 ARG A CA 1
ATOM 766 C C . ARG A 1 94 ? -12.961 3.617 18.056 1.00 89.31 94 ARG A C 1
ATOM 768 O O . ARG A 1 94 ? -13.547 4.122 19.011 1.00 89.31 94 ARG A O 1
ATOM 775 N N . ALA A 1 95 ? -11.637 3.482 18.011 1.00 90.19 95 ALA A N 1
ATOM 776 C CA . ALA A 1 95 ? -10.731 3.967 19.052 1.00 90.19 95 ALA A CA 1
ATOM 777 C C . ALA A 1 95 ? -10.861 5.487 19.236 1.00 90.19 95 ALA A C 1
ATOM 779 O O . ALA A 1 95 ? -11.035 5.951 20.363 1.00 90.19 95 ALA A O 1
ATOM 780 N N . ARG A 1 96 ? -10.906 6.245 18.129 1.00 89.81 96 ARG A N 1
ATOM 781 C CA . ARG A 1 96 ? -11.168 7.696 18.135 1.00 89.81 96 ARG A CA 1
ATOM 782 C C . ARG A 1 96 ? -12.497 8.023 18.812 1.00 89.81 96 ARG A C 1
ATOM 784 O O . ARG A 1 96 ? -12.535 8.845 19.721 1.00 89.81 96 ARG A O 1
ATOM 791 N N . LEU A 1 97 ? -13.582 7.352 18.416 1.00 87.75 97 LEU A N 1
ATOM 792 C CA . LEU A 1 97 ? -14.911 7.574 19.000 1.00 87.75 97 LEU A CA 1
ATOM 793 C C . LEU A 1 97 ? -14.947 7.299 20.509 1.00 87.75 97 LEU A C 1
ATOM 795 O O . LEU A 1 97 ? -15.559 8.069 21.247 1.00 87.75 97 LEU A O 1
ATOM 799 N N . ILE A 1 98 ? -14.280 6.235 20.967 1.00 82.88 98 ILE A N 1
ATOM 800 C CA . ILE A 1 98 ? -14.183 5.895 22.394 1.00 82.88 98 ILE A CA 1
ATOM 801 C C . ILE A 1 98 ? -13.390 6.959 23.162 1.00 82.88 98 ILE A C 1
ATOM 803 O O . ILE A 1 98 ? -13.776 7.303 24.282 1.00 82.88 98 ILE A O 1
ATOM 807 N N . GLY A 1 99 ? -12.314 7.485 22.570 1.00 77.69 99 GLY A N 1
ATOM 808 C CA . GLY A 1 99 ? -11.555 8.601 23.134 1.00 77.69 99 GLY A CA 1
ATOM 809 C C . GLY A 1 99 ? -12.421 9.854 23.296 1.00 77.69 99 GLY A C 1
ATOM 810 O O . GLY A 1 99 ? -12.468 10.441 24.375 1.00 77.69 99 GLY A O 1
ATOM 811 N N . TYR A 1 100 ? -13.197 10.214 22.267 1.00 78.25 100 TYR A N 1
ATOM 812 C CA . TYR A 1 100 ? -14.071 11.394 22.299 1.00 78.25 100 TYR A CA 1
ATOM 813 C C . TYR A 1 100 ? -15.248 11.275 23.271 1.00 78.25 100 TYR A C 1
ATOM 815 O O . TYR A 1 100 ? -15.592 12.252 23.935 1.00 78.25 100 TYR A O 1
ATOM 823 N N . SER A 1 101 ? -15.882 10.103 23.379 1.00 72.69 101 SER A N 1
ATOM 824 C CA . SER A 1 101 ? -17.081 9.939 24.214 1.00 72.69 101 SER A CA 1
ATOM 825 C C . SER A 1 101 ? -16.803 10.043 25.717 1.00 72.69 101 SER A C 1
ATOM 827 O O . SER A 1 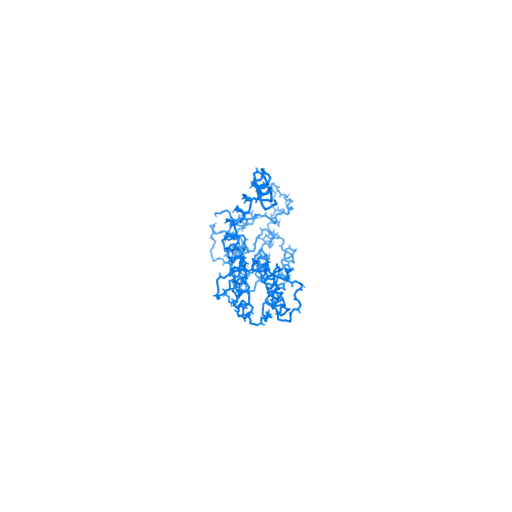101 ? -17.737 10.167 26.505 1.00 72.69 101 SER A O 1
ATOM 829 N N . ASN A 1 102 ? -15.533 9.974 26.123 1.00 65.12 102 ASN A N 1
ATOM 830 C CA . ASN A 1 102 ? -15.140 9.700 27.502 1.00 65.12 102 ASN A CA 1
ATOM 831 C C . ASN A 1 102 ? -14.241 10.769 28.154 1.00 65.12 102 ASN A C 1
ATOM 833 O O . ASN A 1 102 ? -13.781 10.586 29.280 1.00 65.12 102 ASN A O 1
ATOM 837 N N . VAL A 1 103 ? -14.071 11.931 27.513 1.00 61.06 103 VAL A N 1
ATOM 838 C CA . VAL A 1 103 ? -13.217 13.054 27.972 1.00 61.06 103 VAL A CA 1
ATOM 839 C C . VAL A 1 103 ? -13.598 13.598 29.367 1.00 61.06 103 VAL A C 1
ATOM 841 O O . VAL A 1 103 ? -12.834 14.327 30.000 1.00 61.06 103 VAL A O 1
ATOM 844 N N . HIS A 1 104 ? -14.776 13.256 29.894 1.00 57.72 104 HIS A N 1
ATOM 845 C CA . HIS A 1 104 ? -15.273 13.762 31.178 1.00 57.72 104 HIS A CA 1
ATOM 846 C C . HIS A 1 104 ? -15.039 12.842 32.389 1.00 57.72 104 HIS A C 1
ATOM 848 O O . HIS A 1 104 ? -15.307 13.269 33.513 1.00 57.72 104 HIS A O 1
ATOM 854 N N . ASN A 1 105 ? -14.493 11.633 32.209 1.00 60.66 105 ASN A N 1
ATOM 855 C CA . ASN A 1 105 ? -14.213 10.704 33.311 1.00 60.66 105 ASN A CA 1
ATOM 856 C C . ASN A 1 105 ? -12.723 10.744 33.705 1.00 60.66 105 ASN A C 1
ATOM 858 O O . ASN A 1 105 ? -11.881 10.135 33.057 1.00 60.66 105 ASN A O 1
ATOM 862 N N . LYS A 1 106 ? -12.380 11.465 34.780 1.00 62.94 106 LYS A N 1
ATOM 863 C CA . LYS A 1 106 ? -10.985 11.738 35.201 1.00 62.94 106 LYS A CA 1
ATOM 864 C C . LYS A 1 106 ? -10.348 10.640 36.073 1.00 62.94 106 LYS A C 1
ATOM 866 O O . LYS A 1 106 ? -9.639 10.953 37.027 1.00 62.94 106 LYS A O 1
ATOM 871 N N . ASN A 1 107 ? -10.609 9.367 35.792 1.00 76.38 107 ASN A N 1
ATOM 872 C CA . ASN A 1 107 ? -9.976 8.271 36.535 1.00 76.38 107 ASN A CA 1
ATOM 873 C C . ASN A 1 107 ? -8.610 7.922 35.916 1.00 76.38 107 ASN A C 1
ATOM 875 O O . ASN A 1 107 ? -8.495 7.851 34.696 1.00 76.38 107 ASN A O 1
ATOM 879 N N . GLU A 1 108 ? -7.583 7.661 36.733 1.00 72.69 108 GLU A N 1
ATOM 880 C CA . GLU A 1 108 ? -6.220 7.355 36.247 1.00 72.69 108 GLU A CA 1
ATOM 881 C C . GLU A 1 108 ? -6.165 6.125 35.328 1.00 72.69 108 GLU A C 1
ATOM 883 O O . GLU A 1 108 ? -5.519 6.165 34.281 1.00 72.69 108 GLU A O 1
ATOM 888 N N . ASP A 1 109 ? -6.889 5.054 35.667 1.00 75.62 109 ASP A N 1
ATOM 889 C CA . ASP A 1 109 ? -6.996 3.861 34.811 1.00 75.62 109 ASP A CA 1
ATOM 890 C C . ASP A 1 109 ? -7.625 4.179 33.452 1.00 75.62 109 ASP A C 1
ATOM 892 O O . ASP A 1 109 ? -7.303 3.553 32.444 1.00 75.62 109 ASP A O 1
ATOM 896 N N . HIS A 1 110 ? -8.498 5.183 33.419 1.00 74.19 110 HIS A N 1
ATOM 897 C CA . HIS A 1 110 ? -9.168 5.605 32.204 1.00 74.19 110 HIS A CA 1
ATOM 898 C C . HIS A 1 110 ? -8.261 6.452 31.314 1.00 74.19 110 HIS A C 1
ATOM 900 O O . HIS A 1 110 ? -8.236 6.248 30.105 1.00 74.19 110 HIS A O 1
ATOM 906 N N . ASN A 1 111 ? -7.445 7.326 31.907 1.00 78.00 111 ASN A N 1
ATOM 907 C CA . ASN A 1 111 ? -6.425 8.070 31.167 1.00 78.00 111 ASN A CA 1
ATOM 908 C C . ASN A 1 111 ? -5.418 7.117 30.504 1.00 78.00 111 ASN A C 1
ATOM 910 O O . ASN A 1 111 ? -5.114 7.277 29.328 1.00 78.00 111 ASN A O 1
ATOM 914 N N . ARG A 1 112 ? -4.990 6.060 31.209 1.00 81.56 112 ARG A N 1
ATOM 915 C CA . ARG A 1 112 ? -4.126 5.012 30.632 1.00 81.56 112 ARG A CA 1
ATOM 916 C C . ARG A 1 112 ? -4.794 4.244 29.492 1.00 81.56 112 ARG A C 1
ATOM 918 O O . ARG A 1 112 ? -4.118 3.781 28.578 1.00 81.56 112 ARG A O 1
ATOM 925 N N . GLU A 1 113 ? -6.107 4.034 29.563 1.00 83.38 113 GLU A N 1
ATOM 926 C CA . GLU A 1 113 ? -6.862 3.417 28.469 1.00 83.38 113 GLU A CA 1
ATOM 927 C C . GLU A 1 113 ? -6.897 4.341 27.246 1.00 83.38 113 GLU A C 1
ATOM 929 O O . GLU A 1 113 ? -6.655 3.873 26.136 1.00 83.38 113 GLU A O 1
ATOM 934 N N . ILE A 1 114 ? -7.137 5.640 27.448 1.00 84.06 114 ILE A N 1
ATOM 935 C CA . ILE A 1 114 ? -7.141 6.653 26.383 1.00 84.06 114 ILE A CA 1
ATOM 936 C C . ILE A 1 114 ? -5.767 6.742 25.710 1.00 84.06 114 ILE A C 1
ATOM 938 O O . ILE A 1 114 ? -5.708 6.644 24.489 1.00 84.06 114 ILE A O 1
ATOM 942 N N . GLU A 1 115 ? -4.676 6.811 26.478 1.00 86.38 115 GLU A N 1
ATOM 943 C CA . GLU A 1 115 ? -3.303 6.817 25.940 1.00 86.38 115 GLU A CA 1
ATOM 944 C C . GLU A 1 115 ? -3.045 5.603 25.033 1.00 86.38 115 GLU A C 1
ATOM 946 O O . GLU A 1 115 ? -2.524 5.733 23.929 1.00 86.38 115 GLU A O 1
ATOM 951 N N . LYS A 1 116 ? -3.484 4.408 25.448 1.00 87.50 116 LYS A N 1
ATOM 952 C CA . LYS A 1 116 ? -3.364 3.196 24.623 1.00 87.50 116 LYS A CA 1
ATOM 953 C C . LYS A 1 116 ? -4.182 3.280 23.336 1.00 87.50 116 LYS A C 1
ATOM 955 O O . LYS A 1 116 ? -3.732 2.804 22.296 1.00 87.50 116 LYS A O 1
ATOM 960 N N . LEU A 1 117 ? -5.386 3.848 23.393 1.00 89.19 117 LEU A N 1
ATOM 961 C CA . LEU A 1 117 ? -6.213 4.053 22.203 1.00 89.19 117 LEU A CA 1
ATOM 962 C C . LEU A 1 117 ? -5.560 5.051 21.240 1.00 89.19 117 LEU A C 1
ATOM 964 O O . LEU A 1 117 ? -5.589 4.816 20.036 1.00 89.19 117 LEU A O 1
ATOM 968 N N . GLU A 1 118 ? -4.939 6.114 21.750 1.00 88.75 118 GLU A N 1
ATOM 969 C CA . GLU A 1 118 ? -4.165 7.068 20.948 1.00 88.75 118 GLU A CA 1
ATOM 970 C C . GLU A 1 118 ? -2.964 6.386 20.285 1.00 88.75 118 GLU A C 1
ATOM 972 O O . GLU A 1 118 ? -2.824 6.469 19.065 1.00 88.75 118 GLU A O 1
ATOM 977 N N . SER A 1 119 ? -2.187 5.594 21.032 1.00 88.94 119 SER A N 1
ATOM 978 C CA . SER A 1 119 ? -1.087 4.801 20.462 1.00 88.94 119 SER A CA 1
ATOM 979 C C . SER A 1 119 ? -1.562 3.829 19.375 1.00 88.94 119 SER A C 1
ATOM 981 O O . SER A 1 119 ? -0.871 3.619 18.380 1.00 88.94 119 SER A O 1
ATOM 983 N N . PHE A 1 120 ? -2.757 3.244 19.519 1.00 91.19 120 PHE A N 1
ATOM 984 C CA . PHE A 1 120 ? -3.341 2.400 18.472 1.00 91.19 120 PHE A CA 1
ATOM 985 C C . PHE A 1 120 ? -3.704 3.202 17.219 1.00 91.19 120 PHE A C 1
ATOM 987 O O . PHE A 1 120 ? -3.494 2.735 16.100 1.00 91.19 120 PHE A O 1
ATOM 994 N N . VAL A 1 121 ? -4.254 4.406 17.391 1.00 91.44 121 VAL A N 1
ATOM 995 C CA . VAL A 1 121 ? -4.585 5.293 16.269 1.00 91.44 121 VAL A CA 1
ATOM 996 C C . VAL A 1 121 ? -3.326 5.684 15.499 1.00 91.44 121 VAL A C 1
ATOM 998 O O . VAL A 1 121 ? -3.350 5.651 14.267 1.00 91.44 121 VAL A O 1
ATOM 1001 N N . GLU A 1 122 ? -2.242 6.004 16.205 1.00 90.25 122 GLU A N 1
ATOM 1002 C CA . GLU A 1 122 ? -0.934 6.290 15.611 1.00 90.25 122 GLU A CA 1
ATOM 1003 C C . GLU A 1 122 ? -0.379 5.076 14.863 1.00 90.25 122 GLU A C 1
ATOM 1005 O O . GLU A 1 122 ? -0.029 5.200 13.690 1.00 90.25 122 GLU A O 1
ATOM 1010 N N . LEU A 1 123 ? -0.393 3.889 15.482 1.00 90.69 123 LEU A N 1
ATOM 1011 C CA . LEU A 1 123 ? 0.033 2.635 14.853 1.00 90.69 123 LEU A CA 1
ATOM 1012 C C . LEU A 1 123 ? -0.661 2.407 13.505 1.00 90.69 123 LEU A C 1
ATOM 1014 O O . LEU A 1 123 ? 0.001 2.169 12.495 1.00 90.69 123 LEU A O 1
ATOM 1018 N N . VAL A 1 124 ? -1.996 2.480 13.477 1.00 92.56 124 VAL A N 1
ATOM 1019 C CA . VAL A 1 124 ? -2.757 2.268 12.237 1.00 92.56 124 VAL A CA 1
ATOM 1020 C C . VAL A 1 124 ? -2.447 3.360 11.205 1.00 92.56 124 VAL A C 1
ATOM 1022 O O . VAL A 1 124 ? -2.432 3.068 10.012 1.00 92.56 124 VAL A O 1
ATOM 1025 N N . GLY A 1 125 ? -2.150 4.589 11.643 1.00 92.00 125 GLY A N 1
ATOM 1026 C CA . GLY A 1 125 ? -1.662 5.660 10.769 1.00 92.00 125 GLY A CA 1
ATOM 1027 C C . GLY A 1 125 ? -0.341 5.306 10.081 1.00 92.00 125 GLY A C 1
ATOM 1028 O O . GLY A 1 125 ? -0.256 5.370 8.860 1.00 92.00 125 GLY A O 1
ATOM 1029 N N . VAL A 1 126 ? 0.653 4.828 10.834 1.00 91.81 126 VAL A N 1
ATOM 1030 C CA . VAL A 1 126 ? 1.952 4.432 10.260 1.00 91.81 126 VAL A CA 1
ATOM 1031 C C . VAL A 1 126 ? 1.800 3.250 9.298 1.00 91.81 126 VAL A C 1
ATOM 1033 O O . VAL A 1 126 ? 2.429 3.230 8.243 1.00 91.81 126 VAL A O 1
ATOM 1036 N N . ILE A 1 127 ? 0.944 2.273 9.619 1.00 92.00 127 ILE A N 1
ATOM 1037 C CA . ILE A 1 127 ? 0.623 1.160 8.709 1.00 92.00 127 ILE A CA 1
ATOM 1038 C C . ILE A 1 127 ? 0.047 1.689 7.387 1.00 92.00 127 ILE A C 1
ATOM 1040 O O . ILE A 1 127 ? 0.449 1.227 6.319 1.00 92.00 127 ILE A O 1
ATOM 1044 N N . GLU A 1 128 ? -0.881 2.647 7.452 1.00 92.62 128 GLU A N 1
ATOM 1045 C CA . GLU A 1 128 ? -1.471 3.273 6.266 1.00 92.62 128 GLU A CA 1
ATOM 1046 C C . GLU A 1 128 ? -0.402 3.951 5.400 1.00 92.62 128 GLU A C 1
ATOM 1048 O O . GLU A 1 128 ? -0.390 3.779 4.181 1.00 92.62 128 GLU A O 1
ATOM 1053 N N . ASP A 1 129 ? 0.523 4.677 6.025 1.00 92.25 129 ASP A N 1
ATOM 1054 C CA . ASP A 1 129 ? 1.593 5.379 5.318 1.00 92.25 129 ASP A CA 1
ATOM 1055 C C . ASP A 1 129 ? 2.610 4.412 4.693 1.00 92.25 129 ASP A C 1
ATOM 1057 O O . ASP A 1 129 ? 3.060 4.628 3.567 1.00 92.25 129 ASP A O 1
ATOM 1061 N N . VAL A 1 130 ? 2.908 3.285 5.351 1.00 91.75 130 VAL A N 1
ATOM 1062 C CA . VAL A 1 130 ? 3.705 2.200 4.752 1.00 91.75 130 VAL A CA 1
ATOM 1063 C C . VAL A 1 130 ? 3.012 1.637 3.508 1.00 91.75 130 VAL A C 1
ATOM 1065 O O . VAL A 1 130 ? 3.651 1.511 2.464 1.00 91.75 130 VAL A O 1
ATOM 1068 N N . ILE A 1 131 ? 1.708 1.344 3.576 1.00 90.81 131 ILE A N 1
ATOM 1069 C CA . ILE A 1 131 ? 0.935 0.838 2.426 1.00 90.81 131 ILE A CA 1
ATOM 1070 C C . ILE A 1 131 ? 0.940 1.851 1.272 1.00 90.81 131 ILE A C 1
ATOM 1072 O O . ILE A 1 131 ? 1.112 1.462 0.111 1.00 90.81 131 ILE A O 1
ATOM 1076 N N . LYS A 1 132 ? 0.789 3.147 1.571 1.00 91.00 132 LYS A N 1
ATOM 1077 C CA . LYS A 1 132 ? 0.868 4.223 0.570 1.00 91.00 132 LYS A CA 1
ATOM 1078 C C . LYS A 1 132 ? 2.240 4.280 -0.087 1.00 91.00 132 LYS A C 1
ATOM 1080 O O . LYS A 1 132 ? 2.299 4.304 -1.312 1.00 91.00 132 LYS A O 1
ATOM 1085 N N . ASN A 1 133 ? 3.321 4.240 0.692 1.00 91.12 133 ASN A N 1
ATOM 1086 C CA . ASN A 1 133 ? 4.683 4.290 0.156 1.00 91.12 133 ASN A CA 1
ATOM 1087 C C . ASN A 1 133 ? 5.010 3.056 -0.693 1.00 91.12 133 ASN A C 1
ATOM 1089 O O . ASN A 1 133 ? 5.589 3.202 -1.765 1.00 91.12 133 ASN A O 1
ATOM 1093 N N . LEU A 1 134 ? 4.589 1.855 -0.277 1.00 89.88 134 LEU A N 1
ATOM 1094 C CA . LEU A 1 134 ? 4.725 0.641 -1.094 1.00 89.88 134 LEU A CA 1
ATOM 1095 C C . LEU A 1 134 ? 3.957 0.765 -2.415 1.00 89.88 134 LEU A C 1
ATOM 1097 O O . LEU A 1 134 ? 4.487 0.434 -3.474 1.00 89.88 134 LEU A O 1
ATOM 1101 N N . SER A 1 135 ? 2.728 1.284 -2.363 1.00 87.69 135 SER A N 1
ATOM 1102 C CA . SER A 1 135 ? 1.904 1.502 -3.557 1.00 87.69 135 SER A CA 1
ATOM 1103 C C . SER A 1 135 ? 2.539 2.528 -4.495 1.00 87.69 135 SER A C 1
ATOM 1105 O O . SER A 1 135 ? 2.629 2.282 -5.693 1.00 87.69 135 SER A O 1
ATOM 1107 N N . ALA A 1 136 ? 3.025 3.647 -3.956 1.00 88.38 136 ALA A N 1
ATOM 1108 C CA . ALA A 1 136 ? 3.696 4.691 -4.721 1.00 88.38 136 ALA A CA 1
ATOM 1109 C C . ALA A 1 136 ? 4.994 4.180 -5.356 1.00 88.38 136 ALA A C 1
ATOM 1111 O O . ALA A 1 136 ? 5.202 4.395 -6.544 1.00 88.38 136 ALA A O 1
ATOM 1112 N N . LEU A 1 137 ? 5.814 3.432 -4.611 1.00 88.12 137 LEU A N 1
ATOM 1113 C CA . LEU A 1 137 ? 7.011 2.779 -5.141 1.00 88.12 137 LEU A CA 1
ATOM 1114 C C . LEU A 1 137 ? 6.667 1.812 -6.273 1.00 88.12 137 LEU A C 1
ATOM 1116 O O . LEU A 1 137 ? 7.338 1.815 -7.297 1.00 88.12 137 LEU A O 1
ATOM 1120 N N . TYR A 1 138 ? 5.616 1.007 -6.122 1.00 84.56 138 TYR A N 1
ATOM 1121 C CA . TYR A 1 138 ? 5.189 0.081 -7.168 1.00 84.56 138 TYR A CA 1
ATOM 1122 C C . TYR A 1 138 ? 4.714 0.813 -8.426 1.00 84.56 138 TYR A C 1
ATOM 1124 O O . TYR A 1 138 ? 5.127 0.464 -9.528 1.00 84.56 138 TYR A O 1
ATOM 1132 N N . ILE A 1 139 ? 3.899 1.859 -8.267 1.00 81.75 139 ILE A N 1
ATOM 1133 C CA . ILE A 1 139 ? 3.399 2.686 -9.378 1.00 81.75 139 ILE A CA 1
ATOM 1134 C C . ILE A 1 139 ? 4.548 3.422 -10.075 1.00 81.75 139 ILE A C 1
ATOM 1136 O O . ILE A 1 139 ? 4.603 3.458 -11.302 1.00 81.75 139 ILE A O 1
ATOM 1140 N N . ALA A 1 140 ? 5.488 3.968 -9.301 1.00 83.50 140 ALA A N 1
ATOM 1141 C CA . ALA A 1 140 ? 6.718 4.567 -9.808 1.00 83.50 140 ALA A CA 1
ATOM 1142 C C . ALA A 1 140 ? 7.674 3.524 -10.403 1.00 83.50 140 ALA A C 1
ATOM 1144 O O . ALA A 1 140 ? 8.699 3.886 -10.981 1.00 83.50 140 ALA A O 1
ATOM 1145 N N . GLY A 1 141 ? 7.359 2.233 -10.272 1.00 78.44 141 GLY A N 1
ATOM 1146 C CA . GLY A 1 141 ? 8.132 1.189 -10.897 1.00 78.44 141 GLY A CA 1
ATOM 1147 C C . GLY A 1 141 ? 9.422 0.859 -10.177 1.00 78.44 141 GLY A C 1
ATOM 1148 O O . GLY A 1 141 ? 10.472 0.744 -10.791 1.00 78.44 141 GLY A O 1
ATOM 1149 N N . PHE A 1 142 ? 9.404 0.771 -8.860 1.00 82.81 142 PHE A N 1
ATOM 1150 C CA . PHE A 1 142 ? 10.605 0.382 -8.150 1.00 82.81 142 PHE A CA 1
ATOM 1151 C C . PHE A 1 142 ? 10.856 -1.142 -8.333 1.00 82.81 142 PHE A C 1
ATOM 1153 O O . PHE A 1 142 ? 9.942 -1.940 -8.104 1.00 82.81 142 PHE A O 1
ATOM 1160 N N . PRO A 1 143 ? 12.062 -1.576 -8.749 1.00 69.69 143 PRO A N 1
ATOM 1161 C CA . PRO A 1 143 ? 12.351 -2.953 -9.181 1.00 69.69 143 PRO A CA 1
ATOM 1162 C C . PRO A 1 143 ? 12.071 -4.058 -8.161 1.00 69.69 143 PRO A C 1
ATOM 1164 O O . PRO A 1 143 ? 11.679 -5.157 -8.546 1.00 69.69 143 PRO A O 1
ATOM 1167 N N . THR A 1 144 ? 12.282 -3.776 -6.875 1.00 71.94 144 THR A N 1
ATOM 1168 C CA . THR A 1 144 ? 12.305 -4.780 -5.797 1.00 71.94 144 THR A CA 1
ATOM 1169 C C . THR A 1 144 ? 11.204 -4.576 -4.756 1.00 71.94 144 THR A C 1
ATOM 1171 O O . THR A 1 144 ? 11.313 -5.053 -3.628 1.00 71.94 144 THR A O 1
ATOM 1174 N N . VAL A 1 145 ? 10.099 -3.896 -5.098 1.00 75.69 145 VAL A N 1
ATOM 1175 C CA . VAL A 1 145 ? 8.986 -3.693 -4.141 1.00 75.69 145 VAL A CA 1
ATOM 1176 C C . VAL A 1 145 ? 8.412 -5.017 -3.648 1.00 75.69 145 VAL A C 1
ATOM 1178 O O . VAL A 1 145 ? 8.126 -5.150 -2.462 1.00 75.69 145 VAL A O 1
ATOM 1181 N N . THR A 1 146 ? 8.270 -6.008 -4.529 1.00 69.12 146 THR A N 1
ATOM 1182 C CA . THR A 1 146 ? 7.797 -7.349 -4.152 1.00 69.12 146 THR A CA 1
ATOM 1183 C C . THR A 1 146 ? 8.766 -8.049 -3.202 1.00 69.12 146 THR A C 1
ATOM 1185 O O . THR A 1 146 ? 8.335 -8.627 -2.207 1.00 69.12 146 THR A O 1
ATOM 1188 N N . ASP A 1 147 ? 10.069 -7.896 -3.429 1.00 69.44 147 ASP A N 1
ATOM 1189 C CA . ASP A 1 147 ? 11.113 -8.541 -2.626 1.00 69.44 147 ASP A CA 1
ATOM 1190 C C . ASP A 1 147 ? 11.226 -7.923 -1.226 1.00 69.44 147 ASP A C 1
ATOM 1192 O O . ASP A 1 147 ? 11.536 -8.616 -0.257 1.00 69.44 147 ASP A O 1
ATOM 1196 N N . ILE A 1 148 ? 10.925 -6.625 -1.095 1.00 69.75 148 ILE A N 1
ATOM 1197 C CA . ILE A 1 148 ? 10.840 -5.940 0.204 1.00 69.75 148 ILE A CA 1
ATOM 1198 C C . ILE A 1 148 ? 9.726 -6.555 1.068 1.00 69.75 148 ILE A C 1
ATOM 1200 O O . ILE A 1 148 ? 9.855 -6.638 2.289 1.00 69.75 148 ILE A O 1
ATOM 1204 N N . ILE A 1 149 ? 8.637 -7.004 0.446 1.00 69.94 149 ILE A N 1
ATOM 1205 C CA . ILE A 1 149 ? 7.417 -7.428 1.137 1.00 69.94 149 ILE A CA 1
ATOM 1206 C C . ILE A 1 149 ? 7.468 -8.903 1.539 1.00 69.94 149 ILE A C 1
ATOM 1208 O O . ILE A 1 149 ? 7.037 -9.249 2.640 1.00 69.94 149 ILE A O 1
ATOM 1212 N N . ASP A 1 150 ? 8.037 -9.765 0.696 1.00 62.56 150 ASP A N 1
ATOM 1213 C CA . ASP A 1 150 ? 7.983 -11.222 0.879 1.00 62.56 150 ASP A CA 1
ATOM 1214 C C . ASP A 1 150 ? 8.720 -11.733 2.135 1.00 62.56 150 ASP A C 1
ATOM 1216 O O . ASP A 1 150 ? 8.463 -12.848 2.597 1.00 62.56 150 ASP A O 1
ATOM 1220 N N . TYR A 1 151 ? 9.578 -10.911 2.753 1.00 58.59 151 TYR A N 1
ATOM 1221 C CA . TYR A 1 151 ? 10.397 -11.315 3.905 1.00 58.59 151 TYR A CA 1
ATOM 1222 C C . TYR A 1 151 ? 10.193 -10.480 5.173 1.00 58.59 151 TYR A C 1
ATOM 1224 O O . TYR A 1 151 ? 10.745 -10.827 6.222 1.00 58.59 151 TYR A O 1
ATOM 1232 N N . GLN A 1 152 ? 9.401 -9.406 5.129 1.00 70.31 152 GLN A N 1
ATOM 1233 C CA . GLN A 1 152 ? 9.357 -8.451 6.234 1.00 70.31 152 GLN A CA 1
ATOM 1234 C C . GLN A 1 152 ? 8.162 -8.692 7.161 1.00 70.31 152 GLN A C 1
ATOM 1236 O O . GLN A 1 152 ? 7.043 -8.233 6.936 1.00 70.31 152 GLN A O 1
ATOM 1241 N N . VAL A 1 153 ? 8.422 -9.416 8.252 1.00 78.00 153 VAL A N 1
ATOM 1242 C CA . VAL A 1 153 ? 7.506 -9.490 9.395 1.00 78.00 153 VAL A CA 1
ATOM 1243 C C . VAL A 1 153 ? 7.931 -8.434 10.403 1.00 78.00 153 VAL A C 1
ATOM 1245 O O . VAL A 1 153 ? 9.010 -8.536 10.982 1.00 78.00 153 VAL A O 1
ATOM 1248 N N . VAL A 1 154 ? 7.071 -7.448 10.640 1.00 81.88 154 VAL A N 1
ATOM 1249 C CA . VAL A 1 154 ? 7.297 -6.440 11.679 1.00 81.88 154 VAL A CA 1
ATOM 1250 C C . VAL A 1 154 ? 6.577 -6.891 12.941 1.00 81.88 154 VAL A C 1
ATOM 1252 O O . VAL A 1 154 ? 5.357 -7.062 12.949 1.00 81.88 154 VAL A O 1
ATOM 1255 N N . THR A 1 155 ? 7.329 -7.140 14.007 1.00 81.56 155 THR A N 1
ATOM 1256 C CA . THR A 1 155 ? 6.759 -7.483 15.310 1.00 81.56 155 THR A CA 1
ATOM 1257 C C . THR A 1 155 ? 6.585 -6.233 16.143 1.00 81.56 155 THR A C 1
ATOM 1259 O O . THR A 1 155 ? 7.511 -5.442 16.277 1.00 81.56 155 THR A O 1
ATOM 1262 N N . CYS A 1 156 ? 5.410 -6.085 16.737 1.00 78.00 156 CYS A N 1
ATOM 1263 C CA . CYS A 1 156 ? 5.103 -4.980 17.620 1.00 78.00 156 CYS A CA 1
ATOM 1264 C C . CYS A 1 156 ? 4.714 -5.536 18.986 1.00 78.00 156 CYS A C 1
ATOM 1266 O O . CYS A 1 156 ? 3.806 -6.368 19.093 1.00 78.00 156 CYS A O 1
ATOM 1268 N N . SER A 1 157 ? 5.408 -5.090 20.028 1.00 77.19 157 SER A N 1
ATOM 1269 C CA . SER A 1 157 ? 5.178 -5.548 21.397 1.00 77.19 157 SER A CA 1
ATOM 1270 C C . SER A 1 157 ? 5.068 -4.371 22.348 1.00 77.19 157 SER A C 1
ATOM 1272 O O . SER A 1 157 ? 5.906 -3.476 22.317 1.00 77.19 157 SER A O 1
ATOM 1274 N N . ALA A 1 158 ? 4.061 -4.406 23.219 1.00 73.44 158 ALA A N 1
ATOM 1275 C CA . ALA A 1 158 ? 3.872 -3.443 24.304 1.00 73.44 158 ALA A CA 1
ATOM 1276 C C . ALA A 1 158 ? 3.892 -1.959 23.875 1.00 73.44 158 ALA A C 1
ATOM 1278 O O . ALA A 1 158 ? 4.357 -1.110 24.632 1.00 73.44 158 ALA A O 1
ATOM 1279 N N . GLY A 1 159 ? 3.373 -1.636 22.688 1.00 68.56 159 GLY A N 1
ATOM 1280 C CA . GLY A 1 159 ? 3.370 -0.256 22.185 1.00 68.56 159 GLY A CA 1
ATOM 1281 C C . GLY A 1 159 ? 4.666 0.198 21.507 1.00 68.56 159 GLY A C 1
ATOM 1282 O O . GLY A 1 159 ? 4.755 1.357 21.115 1.00 68.56 159 GLY A O 1
ATOM 1283 N N . ASP A 1 160 ? 5.664 -0.679 21.360 1.00 79.06 160 ASP A N 1
ATOM 1284 C CA . ASP A 1 160 ? 6.880 -0.375 20.606 1.00 79.06 160 ASP A CA 1
ATOM 1285 C C . ASP A 1 160 ? 6.693 -0.689 19.113 1.00 79.06 160 ASP A C 1
ATOM 1287 O O . ASP A 1 160 ? 6.438 -1.835 18.720 1.00 79.06 160 ASP A O 1
ATOM 1291 N N . TYR A 1 161 ? 6.814 0.358 18.293 1.00 82.00 161 TYR A N 1
ATOM 1292 C CA . TYR A 1 161 ? 6.647 0.342 16.839 1.00 82.00 161 TYR A CA 1
ATOM 1293 C C . TYR A 1 161 ? 7.874 0.894 16.100 1.00 82.00 161 TYR A C 1
ATOM 1295 O O . TYR A 1 161 ? 7.757 1.302 14.942 1.00 82.00 161 TYR A O 1
ATOM 1303 N N . GLN A 1 162 ? 9.051 0.941 16.738 1.00 83.69 162 GLN A N 1
ATOM 1304 C CA . GLN A 1 162 ? 10.259 1.510 16.121 1.00 83.69 162 GLN A CA 1
ATOM 1305 C C . GLN A 1 162 ? 10.618 0.840 14.789 1.00 83.69 162 GLN A C 1
ATOM 1307 O O . GLN A 1 162 ? 10.949 1.536 13.831 1.00 83.69 162 GLN A O 1
ATOM 1312 N N . ASP A 1 163 ? 10.474 -0.481 14.687 1.00 84.75 163 ASP A N 1
ATOM 1313 C CA . ASP A 1 163 ? 10.735 -1.218 13.445 1.00 84.75 163 ASP A CA 1
ATOM 1314 C C . ASP A 1 163 ? 9.785 -0.801 12.316 1.00 84.75 163 ASP A C 1
ATOM 1316 O O . ASP A 1 163 ? 10.203 -0.657 11.166 1.00 84.75 163 ASP A O 1
ATOM 1320 N N . LEU A 1 164 ? 8.516 -0.541 12.647 1.00 88.44 164 LEU A N 1
ATOM 1321 C CA . LEU A 1 164 ? 7.527 -0.057 11.689 1.00 88.44 164 LEU A CA 1
ATOM 1322 C C . LEU A 1 164 ? 7.857 1.370 11.231 1.00 88.44 164 LEU A C 1
ATOM 1324 O O . LEU A 1 164 ? 7.794 1.663 10.040 1.00 88.44 164 LEU A O 1
ATOM 1328 N N . HIS A 1 165 ? 8.266 2.245 12.152 1.00 88.06 165 HIS A N 1
ATOM 1329 C CA . HIS A 1 165 ? 8.730 3.591 11.810 1.00 88.06 165 HIS A CA 1
ATOM 1330 C C . HIS A 1 165 ? 10.019 3.581 10.982 1.00 88.06 165 HIS A C 1
ATOM 1332 O O . HIS A 1 165 ? 10.178 4.408 10.085 1.00 88.06 165 HIS A O 1
ATOM 1338 N N . CYS A 1 166 ? 10.938 2.660 11.269 1.00 88.50 166 CYS A N 1
ATOM 1339 C CA . CYS A 1 166 ? 12.166 2.474 10.505 1.00 88.50 166 CYS A CA 1
ATOM 1340 C C . CYS A 1 166 ? 11.849 2.021 9.074 1.00 88.50 166 CYS A C 1
ATOM 1342 O O . CYS A 1 166 ? 12.371 2.594 8.118 1.00 88.50 166 CYS A O 1
ATOM 1344 N N . LEU A 1 167 ? 10.926 1.063 8.923 1.00 88.44 167 LEU A N 1
ATOM 1345 C CA . LEU A 1 167 ? 10.415 0.640 7.621 1.00 88.44 167 LEU A CA 1
ATOM 1346 C C . LEU A 1 167 ? 9.773 1.809 6.867 1.00 88.44 167 LEU A C 1
ATOM 1348 O O . LEU A 1 167 ? 10.135 2.060 5.721 1.00 88.44 167 LEU A O 1
ATOM 1352 N N . TYR A 1 168 ? 8.872 2.548 7.517 1.00 90.75 168 TYR A N 1
ATOM 1353 C CA . TYR A 1 168 ? 8.236 3.730 6.938 1.00 90.75 168 TYR A CA 1
ATOM 1354 C C . TYR A 1 168 ? 9.272 4.727 6.391 1.00 90.75 168 TYR A C 1
ATOM 1356 O O . TYR A 1 168 ? 9.209 5.083 5.214 1.00 90.75 168 TYR A O 1
ATOM 1364 N N . LYS A 1 169 ? 10.262 5.112 7.209 1.00 91.38 169 LYS A N 1
ATOM 1365 C CA . LYS A 1 169 ? 11.313 6.064 6.810 1.00 91.38 169 LYS A CA 1
ATOM 1366 C C . LYS A 1 169 ? 12.163 5.547 5.654 1.00 91.38 169 LYS A C 1
ATOM 1368 O O . LYS A 1 169 ? 12.446 6.293 4.727 1.00 91.38 169 LYS A O 1
ATOM 1373 N N . ASN A 1 170 ? 12.537 4.269 5.684 1.00 90.38 170 ASN A N 1
ATOM 1374 C CA . ASN A 1 170 ? 13.309 3.647 4.609 1.00 90.38 170 ASN A CA 1
ATOM 1375 C C . ASN A 1 170 ? 12.538 3.687 3.279 1.00 90.38 170 ASN A C 1
ATOM 1377 O O . ASN A 1 170 ? 13.091 4.075 2.254 1.00 90.38 170 ASN A O 1
ATOM 1381 N N . LEU A 1 171 ? 11.245 3.350 3.297 1.00 90.81 171 LEU A N 1
ATOM 1382 C CA . LEU A 1 171 ? 10.403 3.414 2.100 1.00 90.81 171 LEU A CA 1
ATOM 1383 C C . LEU A 1 171 ? 10.234 4.846 1.584 1.00 90.81 171 LEU A C 1
ATOM 1385 O O . LEU A 1 171 ? 10.280 5.056 0.376 1.00 90.81 171 LEU A O 1
ATOM 1389 N N . GLU A 1 172 ? 10.077 5.821 2.480 1.00 92.88 172 GLU A N 1
ATOM 1390 C CA . GLU A 1 172 ? 9.983 7.241 2.123 1.00 92.88 172 GLU A CA 1
ATOM 1391 C C . GLU A 1 172 ? 11.277 7.746 1.456 1.00 92.88 172 GLU A C 1
ATOM 1393 O O . GLU A 1 172 ? 11.237 8.387 0.403 1.00 92.88 172 GLU A O 1
ATOM 1398 N N . GLU A 1 173 ? 12.440 7.406 2.017 1.00 92.75 173 GLU A N 1
ATOM 1399 C CA . GLU A 1 173 ? 13.749 7.747 1.447 1.00 92.75 173 GLU A CA 1
ATOM 1400 C C . GLU A 1 173 ? 13.990 7.061 0.094 1.00 92.75 173 GLU A C 1
ATOM 1402 O O . GLU A 1 173 ? 14.472 7.695 -0.854 1.00 92.75 173 GLU A O 1
ATOM 1407 N N . LYS A 1 174 ? 13.615 5.782 -0.030 1.00 90.12 174 LYS A N 1
ATOM 1408 C CA . LYS A 1 174 ? 13.680 5.039 -1.297 1.00 90.12 174 LYS A CA 1
ATOM 1409 C C . LYS A 1 174 ? 12.790 5.658 -2.365 1.00 90.12 174 LYS A C 1
ATOM 1411 O O . LYS A 1 174 ? 13.257 5.857 -3.479 1.00 90.12 174 LYS A O 1
ATOM 1416 N N . LEU A 1 175 ? 11.549 6.006 -2.031 1.00 91.25 175 LEU A N 1
ATOM 1417 C CA . LEU A 1 175 ? 10.623 6.621 -2.981 1.00 91.25 175 LEU A CA 1
ATOM 1418 C C . LEU A 1 175 ? 11.177 7.949 -3.488 1.00 91.25 175 LEU A C 1
ATOM 1420 O O . LEU A 1 175 ? 11.304 8.148 -4.692 1.00 91.25 175 LEU A O 1
ATOM 1424 N N . LYS A 1 176 ? 11.604 8.816 -2.569 1.00 93.12 176 LYS A N 1
ATOM 1425 C CA . LYS A 1 176 ? 12.141 10.130 -2.918 1.00 93.12 176 LYS A CA 1
ATOM 1426 C C . LYS A 1 176 ? 13.402 10.040 -3.780 1.00 93.12 176 LYS A C 1
ATOM 1428 O O . LYS A 1 176 ? 13.542 10.791 -4.743 1.00 93.12 176 LYS A O 1
ATOM 1433 N N . SER A 1 177 ? 14.332 9.154 -3.427 1.00 91.81 177 SER A N 1
ATOM 1434 C CA . SER A 1 177 ? 15.562 8.964 -4.207 1.00 91.81 177 SER A CA 1
ATOM 1435 C C . SER A 1 177 ? 15.279 8.362 -5.584 1.00 91.81 177 SER A C 1
ATOM 1437 O O . SER A 1 177 ? 15.874 8.800 -6.569 1.00 91.81 177 SER A O 1
ATOM 1439 N N . TRP A 1 178 ? 14.331 7.427 -5.672 1.00 90.12 178 TRP A N 1
ATOM 1440 C CA . TRP A 1 178 ? 13.907 6.825 -6.932 1.00 90.12 178 TRP A CA 1
ATOM 1441 C C . TRP A 1 178 ? 13.237 7.837 -7.861 1.00 90.12 178 TRP A C 1
ATOM 1443 O O . TRP A 1 178 ? 13.625 7.950 -9.018 1.00 90.12 178 TRP A O 1
ATOM 1453 N N . GLU A 1 179 ? 12.294 8.637 -7.362 1.00 90.31 179 GLU A N 1
ATOM 1454 C CA . GLU A 1 179 ? 11.634 9.683 -8.153 1.00 90.31 179 GLU A CA 1
ATOM 1455 C C . GLU A 1 179 ? 12.633 10.719 -8.682 1.00 90.31 179 GLU A C 1
ATOM 1457 O O . GLU A 1 179 ? 12.561 11.128 -9.841 1.00 90.31 179 GLU A O 1
ATOM 1462 N N . GLN A 1 180 ? 13.607 11.116 -7.857 1.00 92.25 180 GLN A N 1
ATOM 1463 C CA . GLN A 1 180 ? 14.677 12.016 -8.285 1.00 92.25 180 GLN A CA 1
ATOM 1464 C C . GLN A 1 180 ? 15.530 11.403 -9.396 1.00 92.25 180 GLN A C 1
ATOM 1466 O O . GLN A 1 180 ? 15.843 12.093 -10.368 1.00 92.25 180 GLN A O 1
ATOM 1471 N N . LEU A 1 181 ? 15.880 10.121 -9.273 1.00 90.12 181 LEU A N 1
ATOM 1472 C CA . LEU A 1 181 ? 16.629 9.402 -10.296 1.00 90.12 181 LEU A CA 1
ATOM 1473 C C . LEU A 1 181 ? 15.834 9.293 -11.600 1.00 90.12 181 LEU A C 1
ATOM 1475 O O . LEU A 1 181 ? 16.385 9.577 -12.659 1.00 90.12 181 LEU A O 1
ATOM 1479 N N . LEU A 1 182 ? 14.553 8.923 -11.534 1.00 88.75 182 LEU A N 1
ATOM 1480 C CA . LEU A 1 182 ? 13.688 8.826 -12.711 1.00 88.75 182 LEU A CA 1
ATOM 1481 C C . LEU A 1 182 ? 13.618 10.158 -13.458 1.00 88.75 182 LEU A C 1
ATOM 1483 O O . LEU A 1 182 ? 13.833 10.186 -14.665 1.00 88.75 182 LEU A O 1
ATOM 1487 N N . CYS A 1 183 ? 13.393 11.267 -12.747 1.00 89.88 183 CYS A N 1
ATOM 1488 C CA . CYS A 1 183 ? 13.377 12.598 -13.354 1.00 89.88 183 CYS A CA 1
ATOM 1489 C C . CYS A 1 183 ? 14.704 12.929 -14.052 1.00 89.88 183 CYS A C 1
ATOM 1491 O O . CYS A 1 183 ? 14.693 13.347 -15.207 1.00 89.88 183 CYS A O 1
ATOM 1493 N N . GLN A 1 184 ? 15.843 12.684 -13.395 1.00 91.88 184 GLN A N 1
ATOM 1494 C CA . GLN A 1 184 ? 17.163 12.897 -14.002 1.00 91.88 184 GLN A CA 1
ATOM 1495 C C . GLN A 1 184 ? 17.361 12.027 -15.250 1.00 91.88 184 GLN A C 1
ATOM 1497 O O . GLN A 1 184 ? 17.858 12.500 -16.270 1.00 91.88 184 GLN A O 1
ATOM 1502 N N . MET A 1 185 ? 16.944 10.762 -15.196 1.00 89.31 185 MET A N 1
ATOM 1503 C CA . MET A 1 185 ? 17.053 9.842 -16.326 1.00 89.31 185 MET A CA 1
ATOM 1504 C C . MET A 1 185 ? 16.143 10.243 -17.486 1.00 89.31 185 MET A C 1
ATOM 1506 O O . MET A 1 185 ? 16.560 10.112 -18.629 1.00 89.31 185 MET A O 1
ATOM 1510 N N . TYR A 1 186 ? 14.949 10.778 -17.226 1.00 90.12 186 TYR A N 1
ATOM 1511 C CA . TYR A 1 186 ? 14.053 11.288 -18.268 1.00 90.12 186 TYR A CA 1
ATOM 1512 C C . TYR A 1 186 ? 14.552 12.582 -18.916 1.00 90.12 186 TYR A C 1
ATOM 1514 O O . TYR A 1 186 ? 14.283 12.810 -20.094 1.00 90.12 186 TYR A O 1
ATOM 1522 N N . GLU A 1 187 ? 15.299 13.413 -18.186 1.00 90.19 187 GLU A N 1
ATOM 1523 C CA . GLU A 1 187 ? 15.971 14.584 -18.760 1.00 90.19 187 GLU A CA 1
ATOM 1524 C C . GLU A 1 187 ? 17.132 14.184 -19.683 1.00 90.19 187 GLU A C 1
ATOM 1526 O O . GLU A 1 187 ? 17.328 14.803 -20.728 1.00 90.19 187 GLU A O 1
ATOM 1531 N N . ILE A 1 188 ? 17.892 13.148 -19.311 1.00 91.12 188 ILE A N 1
ATOM 1532 C CA . ILE A 1 188 ? 19.050 12.672 -20.083 1.00 91.12 188 ILE A CA 1
ATOM 1533 C C . ILE A 1 188 ? 18.618 11.785 -21.262 1.00 91.12 188 ILE A C 1
ATOM 1535 O O . ILE A 1 188 ? 19.169 11.912 -22.355 1.00 91.12 188 ILE A O 1
ATOM 1539 N N . TYR A 1 189 ? 17.634 10.907 -21.049 1.00 90.25 189 TYR A N 1
ATOM 1540 C CA . TYR A 1 189 ? 17.124 9.929 -22.014 1.00 90.25 189 TYR A CA 1
ATOM 1541 C C . TYR A 1 189 ? 15.591 10.052 -22.144 1.00 90.25 189 TYR A C 1
ATOM 1543 O O . TYR A 1 189 ? 14.843 9.259 -21.553 1.00 90.25 189 TYR A O 1
ATOM 1551 N N . PRO A 1 190 ? 15.081 11.027 -22.921 1.00 88.62 190 PRO A N 1
ATOM 1552 C CA . PRO A 1 190 ? 13.642 11.253 -23.079 1.00 88.62 190 PRO A CA 1
ATOM 1553 C C . PRO A 1 190 ? 12.875 10.032 -23.602 1.00 88.62 190 PRO A C 1
ATOM 1555 O O . PRO A 1 190 ? 11.683 9.886 -23.337 1.00 88.62 190 PRO A O 1
ATOM 1558 N N . GLU A 1 191 ? 13.543 9.124 -24.315 1.00 86.31 191 GLU A N 1
ATOM 1559 C CA . GLU A 1 191 ? 12.974 7.874 -24.826 1.00 86.31 191 GLU A CA 1
ATOM 1560 C C . GLU A 1 191 ? 12.454 6.948 -23.721 1.00 86.31 191 GLU A C 1
ATOM 1562 O O . GLU A 1 191 ? 11.562 6.135 -23.963 1.00 86.31 191 GLU A O 1
ATOM 1567 N N . LEU A 1 192 ? 12.968 7.073 -22.498 1.00 87.56 192 LEU A N 1
ATOM 1568 C CA . LEU A 1 192 ? 12.477 6.290 -21.368 1.00 87.56 192 LEU A CA 1
ATOM 1569 C C . LEU A 1 192 ? 11.047 6.687 -20.967 1.00 87.56 192 LEU A C 1
ATOM 1571 O O . LEU A 1 192 ? 10.326 5.862 -20.418 1.00 87.56 192 LEU A O 1
ATOM 1575 N N . THR A 1 193 ? 10.596 7.904 -21.292 1.00 88.38 193 THR A N 1
ATOM 1576 C CA . THR A 1 193 ? 9.248 8.389 -20.932 1.00 88.38 193 THR A CA 1
ATOM 1577 C C . THR A 1 193 ? 8.111 7.682 -21.674 1.00 88.38 193 THR A C 1
ATOM 1579 O O . THR A 1 193 ? 6.956 7.789 -21.263 1.00 88.38 193 THR A O 1
ATOM 1582 N N . TYR A 1 194 ? 8.411 6.941 -22.747 1.00 85.12 194 TYR A N 1
ATOM 1583 C CA . TYR A 1 194 ? 7.401 6.183 -23.491 1.00 85.12 194 TYR A CA 1
ATOM 1584 C C . TYR A 1 194 ? 6.965 4.889 -22.796 1.00 85.12 194 TYR A C 1
ATOM 1586 O O . TYR A 1 194 ? 5.984 4.279 -23.224 1.00 85.12 194 TYR A O 1
ATOM 1594 N N . PHE A 1 195 ? 7.686 4.455 -21.761 1.00 84.31 195 PHE A N 1
ATOM 1595 C CA . PHE A 1 195 ? 7.450 3.175 -21.110 1.00 84.31 195 PHE A CA 1
ATOM 1596 C C . PHE A 1 195 ? 7.148 3.345 -19.623 1.00 84.31 195 PHE A C 1
ATOM 1598 O O . PHE A 1 195 ? 7.735 4.177 -18.933 1.00 84.31 195 PHE A O 1
ATOM 1605 N N . SER A 1 196 ? 6.256 2.500 -19.111 1.00 81.00 196 SER A N 1
ATOM 1606 C CA . SER A 1 196 ? 6.185 2.231 -17.679 1.00 81.00 196 SER A CA 1
ATOM 1607 C C . SER A 1 196 ? 7.373 1.373 -17.244 1.00 81.00 196 SER A C 1
ATOM 1609 O O . SER A 1 196 ? 8.049 0.728 -18.048 1.00 81.00 196 SER A O 1
ATOM 1611 N N . TYR A 1 197 ? 7.615 1.286 -15.944 1.00 76.19 197 TYR A N 1
ATOM 1612 C CA . TYR A 1 197 ? 8.708 0.456 -15.459 1.00 76.19 197 TYR A CA 1
ATOM 1613 C C . TYR A 1 197 ? 8.523 -1.048 -15.694 1.00 76.19 197 TYR A C 1
ATOM 1615 O O . TYR A 1 197 ? 9.475 -1.741 -16.055 1.00 76.19 197 TYR A O 1
ATOM 1623 N N . GLU A 1 198 ? 7.303 -1.572 -15.548 1.00 78.25 198 GLU A N 1
ATOM 1624 C CA . GLU A 1 198 ? 7.017 -2.970 -15.911 1.00 78.25 198 GLU A CA 1
ATOM 1625 C C . GLU A 1 198 ? 7.351 -3.223 -17.396 1.00 78.25 198 GLU A C 1
ATOM 1627 O O . GLU A 1 198 ? 7.864 -4.282 -17.780 1.00 78.25 198 GLU A O 1
ATOM 1632 N N . GLN A 1 199 ? 7.150 -2.205 -18.238 1.00 85.50 199 GLN A N 1
ATOM 1633 C CA . GLN A 1 199 ? 7.556 -2.239 -19.636 1.00 85.50 199 GLN A CA 1
ATOM 1634 C C . GLN A 1 199 ? 9.080 -2.150 -19.806 1.00 85.50 199 GLN A C 1
ATOM 1636 O O . GLN A 1 199 ? 9.590 -2.819 -20.700 1.00 85.50 199 GLN A O 1
ATOM 1641 N N . PHE A 1 200 ? 9.837 -1.457 -18.942 1.00 85.50 200 PHE A N 1
ATOM 1642 C CA . PHE A 1 200 ? 11.309 -1.506 -18.977 1.00 85.50 200 PHE A CA 1
ATOM 1643 C C . PHE A 1 200 ? 11.835 -2.928 -18.805 1.00 85.50 200 PHE A C 1
ATOM 1645 O O . PHE A 1 200 ? 12.687 -3.355 -19.579 1.00 85.50 200 PHE A O 1
ATOM 1652 N N . GLN A 1 201 ? 11.298 -3.700 -17.856 1.00 81.62 201 GLN A N 1
ATOM 1653 C CA . GLN A 1 201 ? 11.695 -5.104 -17.684 1.00 81.62 201 GLN A CA 1
ATOM 1654 C C . GLN A 1 201 ? 11.347 -5.951 -18.917 1.00 81.62 201 GLN A C 1
ATOM 1656 O O . GLN A 1 201 ? 12.112 -6.823 -19.337 1.00 81.62 201 GLN A O 1
ATOM 1661 N N . THR A 1 202 ? 10.203 -5.666 -19.536 1.00 87.06 202 THR A N 1
ATOM 1662 C CA . THR A 1 202 ? 9.733 -6.339 -20.754 1.00 87.06 202 THR A CA 1
ATOM 1663 C C . THR A 1 202 ? 10.598 -6.006 -21.978 1.00 87.06 202 THR A C 1
ATOM 1665 O O . THR A 1 202 ? 10.899 -6.876 -22.796 1.00 87.06 202 THR A O 1
ATOM 1668 N N . VAL A 1 203 ? 11.028 -4.752 -22.110 1.00 88.06 203 VAL A N 1
ATOM 1669 C CA . VAL A 1 203 ? 11.936 -4.303 -23.171 1.00 88.06 203 VAL A CA 1
ATOM 1670 C C . VAL A 1 203 ? 13.339 -4.852 -22.933 1.00 88.06 203 VAL A C 1
ATOM 1672 O O . VAL A 1 203 ? 13.956 -5.375 -23.855 1.00 88.06 203 VAL A O 1
ATOM 1675 N N . GLU A 1 204 ? 13.833 -4.818 -21.698 1.00 87.19 204 GLU A N 1
ATOM 1676 C CA . GLU A 1 204 ? 15.148 -5.356 -21.353 1.00 87.19 204 GLU A CA 1
ATOM 1677 C C . GLU A 1 204 ? 15.232 -6.870 -21.583 1.00 87.19 204 GLU A C 1
ATOM 1679 O O . GLU A 1 204 ? 16.200 -7.352 -22.170 1.00 87.19 204 GLU A O 1
ATOM 1684 N N . SER A 1 205 ? 14.216 -7.626 -21.156 1.00 86.88 205 SER A N 1
ATOM 1685 C CA . SER A 1 205 ? 14.151 -9.075 -21.395 1.00 86.88 205 SER A CA 1
ATOM 1686 C C . SER A 1 205 ? 14.142 -9.411 -22.882 1.00 86.88 205 SER A C 1
ATOM 1688 O O . SER A 1 205 ? 14.809 -10.363 -23.278 1.00 86.88 205 SER A O 1
ATOM 1690 N N . PHE A 1 206 ? 13.475 -8.598 -23.710 1.00 88.06 206 PHE A N 1
ATOM 1691 C CA . PHE A 1 206 ? 13.572 -8.717 -25.159 1.00 88.06 206 PHE A CA 1
ATOM 1692 C C . PHE A 1 206 ? 14.990 -8.434 -25.655 1.00 88.06 206 PHE A C 1
ATOM 1694 O O . PHE A 1 206 ? 15.558 -9.269 -26.346 1.00 88.06 206 PHE A O 1
ATOM 1701 N N . LEU A 1 207 ? 15.572 -7.277 -25.323 1.00 86.31 207 LEU A N 1
ATOM 1702 C CA . LEU A 1 207 ? 16.874 -6.847 -25.848 1.00 86.31 207 LEU A CA 1
ATOM 1703 C C . LEU A 1 207 ? 17.987 -7.850 -25.538 1.00 86.31 207 LEU A C 1
ATOM 1705 O O . LEU A 1 207 ? 18.805 -8.144 -26.401 1.00 86.31 207 LEU A O 1
ATOM 1709 N N . TYR A 1 208 ? 17.981 -8.409 -24.331 1.00 85.56 208 TYR A N 1
ATOM 1710 C CA . TYR A 1 208 ? 18.977 -9.380 -23.885 1.00 85.56 208 TYR A CA 1
ATOM 1711 C C . TYR A 1 208 ? 18.604 -10.840 -24.179 1.00 85.56 208 TYR A C 1
ATOM 1713 O O . TYR A 1 208 ? 19.317 -11.750 -23.749 1.00 85.56 208 TYR A O 1
ATOM 1721 N N . ASN A 1 209 ? 17.514 -11.095 -24.912 1.00 83.50 209 ASN A N 1
ATOM 1722 C CA . ASN A 1 209 ? 17.207 -12.439 -25.385 1.00 83.50 209 ASN A CA 1
ATOM 1723 C C . ASN A 1 209 ? 18.195 -12.838 -26.494 1.00 83.50 209 ASN A C 1
ATOM 1725 O O . ASN A 1 209 ? 18.475 -12.075 -27.413 1.00 83.50 209 ASN A O 1
ATOM 1729 N N . ALA A 1 210 ? 18.698 -14.072 -26.437 1.00 73.38 210 ALA A N 1
ATOM 1730 C CA . ALA A 1 210 ? 19.651 -14.601 -27.411 1.00 73.38 210 ALA A CA 1
ATOM 1731 C C . ALA A 1 210 ? 19.055 -14.777 -28.823 1.00 73.38 210 ALA A C 1
ATOM 1733 O O . ALA A 1 210 ? 19.795 -15.026 -29.777 1.00 73.38 210 ALA A O 1
ATOM 1734 N N . LYS A 1 211 ? 17.725 -14.713 -28.963 1.00 80.25 211 LYS A N 1
ATOM 1735 C CA . LYS A 1 211 ? 17.012 -14.819 -30.239 1.00 80.25 211 LYS A CA 1
ATOM 1736 C C . LYS A 1 211 ? 16.013 -13.677 -30.387 1.00 80.25 211 LYS A C 1
ATOM 1738 O O . LYS A 1 211 ? 15.294 -13.346 -29.447 1.00 80.25 211 LYS A O 1
ATOM 1743 N N . ILE A 1 212 ? 15.917 -13.148 -31.606 1.00 79.75 212 ILE A N 1
ATOM 1744 C CA . ILE A 1 212 ? 14.846 -12.228 -31.985 1.00 79.75 212 ILE A CA 1
ATOM 1745 C C . ILE A 1 212 ? 13.538 -13.021 -32.018 1.00 79.75 212 ILE A C 1
ATOM 1747 O O . ILE A 1 212 ? 13.365 -13.920 -32.842 1.00 79.75 212 ILE A O 1
ATOM 1751 N N . GLU A 1 213 ? 12.613 -12.670 -31.133 1.00 83.50 213 GLU A N 1
ATOM 1752 C CA . GLU A 1 213 ? 11.271 -13.244 -31.076 1.00 83.50 213 GLU A CA 1
ATOM 1753 C C . GLU A 1 213 ? 10.240 -12.154 -31.378 1.00 83.50 213 GLU A C 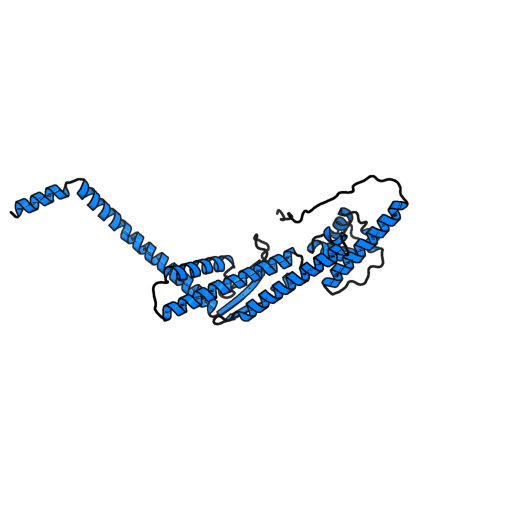1
ATOM 1755 O O . GLU A 1 213 ? 9.942 -11.316 -30.531 1.00 83.50 213 GLU A O 1
ATOM 1760 N N . GLU A 1 214 ? 9.672 -12.162 -32.587 1.00 84.06 214 GLU A N 1
ATOM 1761 C CA . GLU A 1 214 ? 8.701 -11.140 -33.022 1.00 84.06 214 GLU A CA 1
ATOM 1762 C C . GLU A 1 214 ? 7.396 -11.150 -32.213 1.00 84.06 214 GLU A C 1
ATOM 1764 O O . GLU A 1 214 ? 6.715 -10.135 -32.147 1.00 84.06 214 GLU A O 1
ATOM 1769 N N . ASN A 1 215 ? 7.068 -12.274 -31.569 1.00 86.62 215 ASN A N 1
ATOM 1770 C CA . ASN A 1 215 ? 5.898 -12.403 -30.694 1.00 86.62 215 ASN A CA 1
ATOM 1771 C C . ASN A 1 215 ? 6.165 -11.915 -29.258 1.00 86.62 215 ASN A C 1
ATOM 1773 O O . ASN A 1 215 ? 5.264 -11.954 -28.419 1.00 86.62 215 ASN A O 1
ATOM 1777 N N . HIS A 1 216 ? 7.399 -11.517 -28.933 1.00 87.50 216 HIS A N 1
ATOM 1778 C CA . HIS A 1 216 ? 7.737 -11.061 -27.592 1.00 87.50 216 HIS A CA 1
ATOM 1779 C C . HIS A 1 216 ? 7.112 -9.677 -27.337 1.00 87.50 216 HIS A C 1
ATOM 1781 O O . HIS A 1 216 ? 7.279 -8.779 -28.164 1.00 87.50 216 HIS A O 1
ATOM 1787 N N . PRO A 1 217 ? 6.460 -9.422 -26.187 1.00 87.56 217 PRO A N 1
ATOM 1788 C CA . PRO A 1 217 ? 5.813 -8.131 -25.925 1.00 87.56 217 PRO A CA 1
ATOM 1789 C C . PRO A 1 217 ? 6.763 -6.929 -26.072 1.00 87.56 217 PRO A C 1
ATOM 1791 O O . PRO A 1 217 ? 6.389 -5.899 -26.629 1.00 87.56 217 PRO A O 1
ATOM 1794 N N . GLY A 1 218 ? 8.028 -7.090 -25.667 1.00 87.75 218 GLY A N 1
ATOM 1795 C CA . GLY A 1 218 ? 9.081 -6.083 -25.856 1.00 87.75 218 GLY A CA 1
ATOM 1796 C C . GLY A 1 218 ? 9.365 -5.712 -27.321 1.00 87.75 218 GLY A C 1
ATOM 1797 O O . GLY A 1 218 ? 9.628 -4.544 -27.597 1.00 87.75 218 GLY A O 1
ATOM 1798 N N . TYR A 1 219 ? 9.235 -6.652 -28.268 1.00 88.12 219 TYR A N 1
ATOM 1799 C CA . TYR A 1 219 ? 9.367 -6.373 -29.706 1.00 88.12 219 TYR A CA 1
ATOM 1800 C C . TYR A 1 219 ? 8.297 -5.372 -30.162 1.00 88.12 219 TYR A C 1
ATOM 1802 O O . TYR A 1 219 ? 8.593 -4.370 -30.815 1.00 88.12 219 TYR A O 1
ATOM 1810 N N . HIS A 1 220 ? 7.043 -5.616 -29.774 1.00 87.75 220 HIS A N 1
ATOM 1811 C CA . HIS A 1 220 ? 5.917 -4.759 -30.139 1.00 87.75 220 HIS A CA 1
ATOM 1812 C C . HIS A 1 220 ? 5.972 -3.390 -29.456 1.00 87.75 220 HIS A C 1
ATOM 1814 O O . HIS A 1 220 ? 5.659 -2.391 -30.100 1.00 87.75 220 HIS A O 1
ATOM 1820 N N . LEU A 1 221 ? 6.407 -3.333 -28.192 1.00 88.62 221 LEU A N 1
ATOM 1821 C CA . LEU A 1 221 ? 6.595 -2.080 -27.453 1.00 88.62 221 LEU A CA 1
ATOM 1822 C C . LEU A 1 221 ? 7.607 -1.158 -28.144 1.00 88.62 221 LEU A C 1
ATOM 1824 O O . LEU A 1 221 ? 7.322 0.019 -28.352 1.00 88.62 221 LEU A O 1
ATOM 1828 N N . LEU A 1 222 ? 8.755 -1.699 -28.560 1.00 87.81 222 LEU A N 1
ATOM 1829 C CA . LEU A 1 222 ? 9.777 -0.944 -29.292 1.00 87.81 222 LEU A CA 1
ATOM 1830 C C . LEU A 1 222 ? 9.265 -0.474 -30.661 1.00 87.81 222 LEU A C 1
ATOM 1832 O O . LEU A 1 222 ? 9.415 0.696 -31.014 1.00 87.81 222 LEU A O 1
ATOM 1836 N N . LYS A 1 223 ? 8.591 -1.360 -31.403 1.00 86.94 223 LYS A N 1
ATOM 1837 C CA . LYS A 1 223 ? 8.022 -1.036 -32.717 1.00 86.94 223 LYS A CA 1
ATOM 1838 C C . LYS A 1 223 ? 6.950 0.051 -32.647 1.00 86.94 223 LYS A C 1
ATOM 1840 O O . LYS A 1 223 ? 6.888 0.906 -33.526 1.00 86.94 223 LYS A O 1
ATOM 1845 N N . TYR A 1 224 ? 6.124 0.035 -31.601 1.00 85.44 224 TYR A N 1
ATOM 1846 C CA . TYR A 1 224 ? 5.065 1.022 -31.388 1.00 85.44 224 TYR A CA 1
ATOM 1847 C C . TYR A 1 224 ? 5.611 2.449 -31.262 1.00 85.44 224 TYR A C 1
ATOM 1849 O O . TYR A 1 224 ? 5.006 3.385 -31.777 1.00 85.44 224 TYR A O 1
ATOM 1857 N N . ILE A 1 225 ? 6.779 2.610 -30.637 1.00 84.56 225 ILE A N 1
ATOM 1858 C CA . ILE A 1 225 ? 7.410 3.922 -30.444 1.00 84.56 225 ILE A CA 1
ATOM 1859 C C . ILE A 1 225 ? 8.364 4.307 -31.587 1.00 84.56 225 ILE A C 1
ATOM 1861 O O . ILE A 1 225 ? 9.082 5.300 -31.489 1.00 84.56 225 ILE A O 1
ATOM 1865 N N . GLY A 1 226 ? 8.350 3.542 -32.685 1.00 81.69 226 GLY A N 1
ATOM 1866 C CA . GLY A 1 226 ? 9.100 3.834 -33.907 1.00 81.69 226 GLY A CA 1
ATOM 1867 C C . GLY A 1 226 ? 10.527 3.287 -33.942 1.00 81.69 226 GLY A C 1
ATOM 1868 O O . GLY A 1 226 ? 11.285 3.655 -34.837 1.00 81.69 226 GLY A O 1
ATOM 1869 N N . PHE A 1 227 ? 10.908 2.410 -33.009 1.00 83.94 227 PHE A N 1
ATOM 1870 C CA . PHE A 1 227 ? 12.200 1.728 -33.058 1.00 83.94 227 PHE A CA 1
ATOM 1871 C C . PHE A 1 227 ? 12.130 0.435 -33.866 1.00 83.94 227 PHE A C 1
ATOM 1873 O O . PHE A 1 227 ? 11.145 -0.295 -33.810 1.00 83.94 227 PHE A O 1
ATOM 1880 N N . GLU A 1 228 ? 13.213 0.119 -34.578 1.00 84.38 228 GLU A N 1
ATOM 1881 C CA . GLU A 1 228 ? 13.376 -1.165 -35.264 1.00 84.38 228 GLU A CA 1
ATOM 1882 C C . GLU A 1 228 ? 14.038 -2.185 -34.312 1.00 84.38 228 GLU A C 1
ATOM 1884 O O . GLU A 1 228 ? 15.245 -2.075 -34.054 1.00 84.38 228 GLU A O 1
ATOM 1889 N N . PRO A 1 229 ? 13.297 -3.171 -33.762 1.00 81.88 229 PRO A N 1
ATOM 1890 C CA . PRO A 1 229 ? 13.804 -4.033 -32.690 1.00 81.88 229 PRO A CA 1
ATOM 1891 C C . PRO A 1 229 ? 14.905 -4.994 -33.159 1.00 81.88 229 PRO A C 1
ATOM 1893 O O . PRO A 1 229 ? 15.783 -5.367 -32.382 1.00 81.88 229 PRO A O 1
ATOM 1896 N N . VAL A 1 230 ? 14.881 -5.371 -34.442 1.00 79.81 230 VAL A N 1
ATOM 1897 C CA . VAL A 1 230 ? 15.890 -6.242 -35.066 1.00 79.81 230 VAL A CA 1
ATOM 1898 C C . VAL A 1 230 ? 17.258 -5.564 -35.089 1.00 79.81 230 VAL A C 1
ATOM 1900 O O . VAL A 1 230 ? 18.266 -6.207 -34.806 1.00 79.81 230 VAL A O 1
ATOM 1903 N N . LEU A 1 231 ? 17.300 -4.262 -35.385 1.00 77.50 231 LEU A N 1
ATOM 1904 C CA . LEU A 1 231 ? 18.547 -3.498 -35.401 1.00 77.50 231 LEU A CA 1
ATOM 1905 C C . LEU A 1 231 ? 19.110 -3.336 -33.987 1.00 77.50 231 LEU A C 1
ATOM 1907 O O . LEU A 1 231 ? 20.312 -3.486 -33.795 1.00 77.50 231 LEU A O 1
ATOM 1911 N N . LEU A 1 232 ? 18.248 -3.109 -32.991 1.00 75.25 232 LEU A N 1
ATOM 1912 C CA . LEU A 1 232 ? 18.652 -2.964 -31.589 1.00 75.25 232 LEU A CA 1
ATOM 1913 C C . LEU A 1 232 ? 19.416 -4.176 -31.042 1.00 75.25 232 LEU A C 1
ATOM 1915 O O . LEU A 1 232 ? 20.433 -3.990 -30.379 1.00 75.25 232 LEU A O 1
ATOM 1919 N N . GLN A 1 233 ? 18.967 -5.398 -31.342 1.00 69.94 233 GLN A N 1
ATOM 1920 C CA . GLN A 1 233 ? 19.657 -6.623 -30.909 1.00 69.94 233 GLN A CA 1
ATOM 1921 C C . GLN A 1 233 ? 20.918 -6.946 -31.728 1.00 69.94 233 GLN A C 1
ATOM 1923 O O . GLN A 1 233 ? 21.770 -7.703 -31.270 1.00 69.94 233 GLN A O 1
ATOM 1928 N N . GLN A 1 234 ? 21.041 -6.413 -32.948 1.00 65.38 234 GLN A N 1
ATOM 1929 C CA . GLN A 1 234 ? 22.213 -6.639 -33.803 1.00 65.38 234 GLN A CA 1
ATOM 1930 C C . GLN A 1 234 ? 23.418 -5.780 -33.403 1.00 65.38 234 GLN A C 1
ATOM 1932 O O . GLN A 1 234 ? 24.549 -6.104 -33.773 1.00 65.38 234 GLN A O 1
ATOM 1937 N N . PHE A 1 235 ? 23.205 -4.698 -32.652 1.00 64.06 235 PHE A N 1
ATOM 1938 C CA . PHE A 1 235 ? 24.301 -3.930 -32.074 1.00 64.06 235 PHE A CA 1
ATOM 1939 C C . PHE A 1 235 ? 24.920 -4.678 -30.894 1.00 64.06 235 PHE A C 1
ATOM 1941 O O . PHE A 1 235 ? 24.241 -5.411 -30.181 1.00 64.06 235 PHE A O 1
ATOM 1948 N N . THR A 1 236 ? 26.222 -4.479 -30.668 1.00 61.47 236 THR A N 1
ATOM 1949 C CA . THR A 1 236 ? 26.898 -4.997 -29.476 1.00 61.47 236 THR A CA 1
ATOM 1950 C C . THR A 1 236 ? 26.285 -4.338 -28.246 1.00 61.47 236 THR A C 1
ATOM 1952 O O . THR A 1 236 ? 26.671 -3.229 -27.871 1.00 61.47 236 THR A O 1
ATOM 1955 N N . LEU A 1 237 ? 25.293 -5.000 -27.654 1.00 73.56 237 LEU A N 1
ATOM 1956 C CA . LEU A 1 237 ? 24.704 -4.563 -26.404 1.00 73.56 237 LEU A CA 1
ATOM 1957 C C . LEU A 1 237 ? 25.794 -4.618 -25.324 1.00 73.56 237 LEU A C 1
ATOM 1959 O O . LEU A 1 237 ? 26.551 -5.594 -25.271 1.00 73.56 237 LEU A O 1
ATOM 1963 N N . PRO A 1 238 ? 25.911 -3.584 -24.479 1.00 74.94 238 PRO A N 1
ATOM 1964 C CA . PRO A 1 238 ? 26.755 -3.665 -23.293 1.00 74.94 238 PRO A CA 1
ATOM 1965 C C . PRO A 1 238 ? 26.292 -4.826 -22.405 1.00 74.94 238 PRO A C 1
ATOM 1967 O O . PRO A 1 238 ? 25.122 -5.217 -22.453 1.00 74.94 238 PRO A O 1
ATOM 1970 N N . GLU A 1 239 ? 27.201 -5.380 -21.598 1.00 78.12 239 GLU A N 1
ATOM 1971 C CA . GLU A 1 239 ? 26.849 -6.427 -20.633 1.00 78.12 239 GLU A CA 1
ATOM 1972 C C . GLU A 1 239 ? 25.665 -5.983 -19.771 1.00 78.12 239 GLU A C 1
ATOM 1974 O O . GLU A 1 239 ? 25.564 -4.816 -19.388 1.00 78.12 239 GLU A O 1
ATOM 1979 N N . LYS A 1 240 ? 24.744 -6.916 -19.509 1.00 77.75 240 LYS A N 1
ATOM 1980 C CA . LYS A 1 240 ? 23.556 -6.630 -18.712 1.00 77.75 240 LYS A CA 1
ATOM 1981 C C . LYS A 1 240 ? 23.997 -6.267 -17.288 1.00 77.75 240 LYS A C 1
ATOM 1983 O O . LYS A 1 240 ? 24.594 -7.120 -16.635 1.00 77.75 240 LYS A O 1
ATOM 1988 N N . PRO A 1 241 ? 23.710 -5.049 -16.803 1.00 78.06 241 PRO A N 1
ATOM 1989 C CA . PRO A 1 241 ? 24.094 -4.666 -15.456 1.00 78.06 241 PRO A CA 1
ATOM 1990 C C . PRO A 1 241 ? 23.201 -5.349 -14.414 1.00 78.06 241 PRO A C 1
ATOM 1992 O O . PRO A 1 241 ? 22.015 -5.593 -14.653 1.00 78.06 241 PRO A O 1
ATOM 1995 N N . ASP A 1 242 ? 23.774 -5.621 -13.242 1.00 73.25 242 ASP A N 1
ATOM 1996 C CA . ASP A 1 242 ? 23.059 -6.220 -12.108 1.00 73.25 242 ASP A CA 1
ATOM 1997 C C . ASP A 1 242 ? 22.321 -5.160 -11.268 1.00 73.25 242 ASP A C 1
ATOM 1999 O O . ASP A 1 242 ? 21.305 -5.455 -10.636 1.00 73.25 242 ASP A O 1
ATOM 2003 N N . GLY A 1 243 ? 22.803 -3.910 -11.269 1.00 76.00 243 GLY A N 1
ATOM 2004 C CA . GLY A 1 243 ? 22.245 -2.811 -10.483 1.00 76.00 243 GLY A CA 1
ATOM 2005 C C . GLY A 1 243 ? 20.965 -2.219 -11.078 1.00 76.00 243 GLY A C 1
ATOM 2006 O O . GLY A 1 243 ? 20.899 -1.888 -12.257 1.00 76.00 243 GLY A O 1
ATOM 2007 N N . GLU A 1 244 ? 19.951 -2.004 -10.242 1.00 72.81 244 GLU A N 1
ATOM 2008 C CA . GLU A 1 244 ? 18.653 -1.420 -10.614 1.00 72.81 244 GLU A CA 1
ATOM 2009 C C . GLU A 1 244 ? 18.755 -0.095 -11.391 1.00 72.81 244 GLU A C 1
ATOM 2011 O O . GLU A 1 244 ? 18.162 0.059 -12.461 1.00 72.81 244 GLU A O 1
ATOM 2016 N N . ASN A 1 245 ? 19.549 0.844 -10.873 1.00 78.94 245 ASN A N 1
ATOM 2017 C CA . ASN A 1 245 ? 19.756 2.161 -11.478 1.00 78.94 245 ASN A CA 1
ATOM 2018 C C . ASN A 1 245 ? 20.537 2.055 -12.795 1.00 78.94 245 ASN A C 1
ATOM 2020 O O . ASN A 1 245 ? 20.236 2.743 -13.770 1.00 78.94 245 ASN A O 1
ATOM 2024 N N . GLU A 1 246 ? 21.526 1.162 -12.824 1.00 82.69 246 GLU A N 1
ATOM 2025 C CA . GLU A 1 246 ? 22.389 0.928 -13.981 1.00 82.69 246 GLU A CA 1
ATOM 2026 C C . GLU A 1 246 ? 21.603 0.299 -15.133 1.00 82.69 246 GLU A C 1
ATOM 2028 O O . GLU A 1 246 ? 21.822 0.650 -16.289 1.00 82.69 246 GLU A O 1
ATOM 2033 N N . ARG A 1 247 ? 20.638 -0.580 -14.829 1.00 83.00 247 ARG A N 1
ATOM 2034 C CA . ARG A 1 247 ? 19.721 -1.174 -15.815 1.00 83.00 247 ARG A CA 1
ATOM 2035 C C . ARG A 1 247 ? 18.883 -0.114 -16.519 1.00 83.00 247 ARG A C 1
ATOM 2037 O O . ARG A 1 247 ? 18.781 -0.142 -17.746 1.00 83.00 247 ARG A O 1
ATOM 2044 N N . LEU A 1 248 ? 18.337 0.843 -15.769 1.00 85.50 248 LEU A N 1
ATOM 2045 C CA . LEU A 1 248 ? 17.562 1.943 -16.342 1.00 85.50 248 LEU A CA 1
ATOM 2046 C C . LEU A 1 248 ? 18.430 2.850 -17.226 1.00 85.50 248 LEU A C 1
ATOM 2048 O O . LEU A 1 248 ? 18.059 3.144 -18.362 1.00 85.50 248 LEU A O 1
ATOM 2052 N N . GLU A 1 249 ? 19.603 3.254 -16.734 1.00 87.50 249 GLU A N 1
ATOM 2053 C CA . GLU A 1 249 ? 20.540 4.084 -17.498 1.00 87.50 249 GLU A CA 1
ATOM 2054 C C . GLU A 1 249 ? 20.993 3.380 -18.787 1.00 87.50 249 GLU A C 1
ATOM 2056 O O . GLU A 1 249 ? 21.088 3.988 -19.854 1.00 87.50 249 GLU A O 1
ATOM 2061 N N . ASN A 1 250 ? 21.248 2.077 -18.698 1.00 86.88 250 ASN A N 1
ATOM 2062 C CA . ASN A 1 250 ? 21.658 1.255 -19.821 1.00 86.88 250 ASN A CA 1
ATOM 2063 C C . ASN A 1 250 ? 20.576 1.166 -20.908 1.00 86.88 250 ASN A C 1
ATOM 2065 O O . ASN A 1 250 ? 20.876 1.349 -22.089 1.00 86.88 250 ASN A O 1
ATOM 2069 N N . LEU A 1 251 ? 19.314 0.963 -20.515 1.00 87.81 251 LEU A N 1
ATOM 2070 C CA . LEU A 1 251 ? 18.183 1.039 -21.443 1.00 87.81 251 LEU A CA 1
ATOM 2071 C C . LEU A 1 251 ? 18.104 2.413 -22.115 1.00 87.81 251 LEU A C 1
ATOM 2073 O O . LEU A 1 251 ? 17.964 2.478 -23.335 1.00 87.81 251 LEU A O 1
ATOM 2077 N N . GLY A 1 252 ? 18.262 3.496 -21.347 1.00 87.88 252 GLY A N 1
ATOM 2078 C CA . GLY A 1 252 ? 18.280 4.860 -21.881 1.00 87.88 252 GLY A CA 1
ATOM 2079 C C . GLY A 1 252 ? 19.341 5.035 -22.968 1.00 87.88 252 GLY A C 1
ATOM 2080 O O . GLY A 1 252 ? 19.026 5.428 -24.090 1.00 87.88 252 GLY A O 1
ATOM 2081 N N . LYS A 1 253 ? 20.583 4.618 -22.689 1.00 87.19 253 LYS A N 1
ATOM 2082 C CA . LYS A 1 253 ? 21.696 4.667 -23.654 1.00 87.19 253 LYS A CA 1
ATOM 2083 C C . LYS A 1 253 ? 21.393 3.914 -24.946 1.00 87.19 253 LYS A C 1
ATOM 2085 O O . LYS A 1 253 ? 21.677 4.434 -26.028 1.00 87.19 253 LYS A O 1
ATOM 2090 N N . ILE A 1 254 ? 20.840 2.704 -24.845 1.00 86.19 254 ILE A N 1
ATOM 2091 C CA . ILE A 1 254 ? 20.510 1.869 -26.008 1.00 86.19 254 ILE A CA 1
ATOM 2092 C C . ILE A 1 254 ? 19.476 2.577 -26.896 1.00 86.19 254 ILE A C 1
ATOM 2094 O O . ILE A 1 254 ? 19.692 2.707 -28.104 1.00 86.19 254 ILE A O 1
ATOM 2098 N N . LEU A 1 255 ? 18.392 3.079 -26.297 1.00 86.31 255 LEU A N 1
ATOM 2099 C CA . LEU A 1 255 ? 17.286 3.712 -27.022 1.00 86.31 255 LEU A CA 1
ATOM 2100 C C . LEU A 1 255 ? 17.705 5.035 -27.678 1.00 86.31 255 LEU A C 1
ATOM 2102 O O . LEU A 1 255 ? 17.458 5.242 -28.868 1.00 86.31 255 LEU A O 1
ATOM 2106 N N . THR A 1 256 ? 18.398 5.909 -26.946 1.00 85.44 256 THR A N 1
ATOM 2107 C CA . THR A 1 256 ? 18.851 7.202 -27.481 1.00 85.44 256 THR A CA 1
ATOM 2108 C C . THR A 1 256 ? 19.883 7.018 -28.598 1.00 85.44 256 THR A C 1
ATOM 2110 O O . THR A 1 256 ? 19.805 7.693 -29.622 1.00 85.44 256 THR A O 1
ATOM 2113 N N . THR A 1 257 ? 20.800 6.046 -28.472 1.00 81.88 257 THR A N 1
ATOM 2114 C CA . THR A 1 257 ? 21.798 5.754 -29.522 1.00 81.88 257 THR A CA 1
ATOM 2115 C C . THR A 1 257 ? 21.143 5.327 -30.833 1.00 81.88 257 THR A C 1
ATOM 2117 O O . THR A 1 257 ? 21.611 5.703 -31.910 1.00 81.88 257 THR A O 1
ATOM 2120 N N . GLN A 1 258 ? 20.063 4.545 -30.769 1.00 76.25 258 GLN A N 1
ATOM 2121 C CA . GLN A 1 258 ? 19.328 4.189 -31.976 1.00 76.25 258 GLN A CA 1
ATOM 2122 C C . GLN A 1 258 ? 18.649 5.412 -32.587 1.00 76.25 258 GLN A C 1
ATOM 2124 O O . GLN A 1 258 ? 18.716 5.586 -33.802 1.00 76.25 258 GLN A O 1
ATOM 2129 N N . ARG A 1 259 ? 18.028 6.269 -31.769 1.00 75.06 259 ARG A N 1
ATOM 2130 C CA . ARG A 1 259 ? 17.302 7.437 -32.273 1.00 75.06 259 ARG A CA 1
ATOM 2131 C C . ARG A 1 259 ? 18.215 8.417 -33.000 1.00 75.06 259 ARG A C 1
ATOM 2133 O O . ARG A 1 259 ? 17.903 8.786 -34.125 1.00 75.06 259 ARG A O 1
ATOM 2140 N N . SER A 1 260 ? 19.377 8.737 -32.428 1.00 69.25 260 SER A N 1
ATOM 2141 C CA . SER A 1 260 ? 20.363 9.601 -33.093 1.00 69.25 260 SER A CA 1
ATOM 2142 C C . SER A 1 260 ? 20.807 9.044 -34.449 1.00 69.25 260 SER A C 1
ATOM 2144 O O . SER A 1 260 ? 20.995 9.801 -35.391 1.00 69.25 260 SER A O 1
ATOM 2146 N N . ARG A 1 261 ? 20.917 7.716 -34.586 1.00 64.44 261 ARG A N 1
ATOM 2147 C CA . ARG A 1 261 ? 21.277 7.075 -35.862 1.00 64.44 261 ARG A CA 1
ATOM 2148 C C . ARG A 1 261 ? 20.133 7.054 -36.869 1.00 64.44 261 ARG A C 1
ATOM 2150 O O . ARG A 1 261 ? 20.383 7.180 -38.062 1.00 64.44 261 ARG A O 1
ATOM 2157 N N . SER A 1 262 ? 18.897 6.878 -36.409 1.00 60.16 262 SER A N 1
ATOM 2158 C CA . SER A 1 262 ? 17.717 7.001 -37.267 1.00 60.16 262 SER A CA 1
ATOM 2159 C C . SER A 1 262 ? 17.568 8.429 -37.802 1.00 60.16 262 SER A C 1
ATOM 2161 O O . SER A 1 262 ? 17.247 8.591 -38.976 1.00 60.16 262 SER A O 1
ATOM 2163 N N . ASP A 1 263 ? 17.868 9.443 -36.984 1.00 57.50 263 ASP A N 1
ATOM 2164 C CA . ASP A 1 263 ? 17.853 10.853 -37.394 1.00 57.50 263 ASP A CA 1
ATOM 2165 C C . ASP A 1 263 ? 19.016 11.185 -38.355 1.00 57.50 263 ASP A C 1
ATOM 2167 O O . ASP A 1 263 ? 18.790 11.825 -39.380 1.00 57.50 263 ASP A O 1
ATOM 2171 N N . ASP A 1 264 ? 20.229 10.661 -38.121 1.00 50.91 264 ASP A N 1
ATOM 2172 C CA . ASP A 1 264 ? 21.372 10.808 -39.046 1.00 50.91 264 ASP A CA 1
ATOM 2173 C C . ASP A 1 264 ? 21.123 10.137 -40.416 1.00 50.91 264 ASP A C 1
ATOM 2175 O O . ASP A 1 264 ? 21.663 10.558 -41.443 1.00 50.91 264 ASP A O 1
ATOM 2179 N N . HIS A 1 265 ? 20.302 9.083 -40.457 1.00 45.06 265 HIS A N 1
ATOM 2180 C CA . HIS A 1 265 ? 19.889 8.423 -41.699 1.00 45.06 265 HIS A CA 1
ATOM 2181 C C . HIS A 1 265 ? 18.667 9.080 -42.365 1.00 45.06 265 HIS A C 1
ATOM 2183 O O . HIS A 1 265 ? 18.494 8.930 -43.578 1.00 45.06 265 HIS A O 1
ATOM 2189 N N . ALA A 1 266 ? 17.866 9.858 -41.630 1.00 43.56 266 ALA A N 1
ATOM 2190 C CA . ALA A 1 266 ? 16.734 10.610 -42.178 1.00 43.56 266 ALA A CA 1
ATOM 2191 C C . ALA A 1 266 ? 17.171 11.796 -43.062 1.00 43.56 266 ALA A C 1
ATOM 2193 O O . ALA A 1 266 ? 16.427 12.194 -43.957 1.00 43.56 266 ALA A O 1
ATOM 2194 N N . ASP A 1 267 ? 18.402 12.295 -42.905 1.00 37.12 267 ASP A N 1
ATOM 2195 C CA . ASP A 1 267 ? 18.987 13.294 -43.814 1.00 37.12 267 ASP A CA 1
ATOM 2196 C C . ASP A 1 267 ? 19.418 12.709 -45.179 1.00 37.12 267 ASP A C 1
ATOM 2198 O O . ASP A 1 267 ? 19.746 13.462 -46.101 1.00 37.12 267 ASP A O 1
ATOM 2202 N N . PHE A 1 268 ? 19.373 11.379 -45.358 1.00 36.47 268 PHE A N 1
ATOM 2203 C CA . PHE A 1 268 ? 19.685 10.714 -46.633 1.00 36.47 268 PHE A CA 1
ATOM 2204 C C . PHE A 1 268 ? 18.467 10.137 -47.372 1.00 36.47 268 PHE A C 1
ATOM 2206 O O . PHE A 1 268 ? 18.574 9.833 -48.562 1.00 36.47 268 PHE A O 1
ATOM 2213 N N . GLU A 1 269 ? 17.299 10.059 -46.732 1.00 33.12 269 GLU A N 1
ATOM 2214 C CA . GLU A 1 269 ? 16.042 9.701 -47.393 1.00 33.12 269 GLU A CA 1
ATOM 2215 C C . GLU A 1 269 ? 15.021 10.833 -47.264 1.00 33.12 269 GLU A C 1
ATOM 2217 O O . GLU A 1 269 ? 14.177 10.881 -46.369 1.00 33.12 269 GLU A O 1
ATOM 2222 N N . GLN A 1 270 ? 15.049 11.747 -48.240 1.00 34.31 270 GLN A N 1
ATOM 2223 C CA . GLN A 1 270 ? 13.869 12.546 -48.536 1.00 34.31 270 GLN A CA 1
ATOM 2224 C C . GLN A 1 270 ? 12.708 11.617 -48.893 1.00 34.31 270 GLN A C 1
ATOM 2226 O O . GLN A 1 270 ? 12.645 11.071 -49.995 1.00 34.31 270 GLN A O 1
ATOM 2231 N N . GLY A 1 271 ? 11.740 11.551 -47.984 1.00 31.03 271 GLY A N 1
ATOM 2232 C CA . GLY A 1 271 ? 10.352 11.317 -48.341 1.00 31.03 271 GLY A CA 1
ATOM 2233 C C . GLY A 1 271 ? 9.652 10.240 -47.540 1.00 31.03 271 GLY A C 1
ATOM 2234 O O . GLY A 1 271 ? 9.238 9.264 -48.137 1.00 31.03 271 GLY A O 1
ATOM 2235 N N . TYR A 1 272 ? 9.370 10.480 -46.258 1.00 30.19 272 TYR A N 1
ATOM 2236 C CA . TYR A 1 272 ? 8.050 10.149 -45.717 1.00 30.19 272 TYR A CA 1
ATOM 2237 C C . TYR A 1 272 ? 7.591 11.216 -44.721 1.00 30.19 272 TYR A C 1
ATOM 2239 O O . TYR A 1 272 ? 8.325 11.733 -43.887 1.00 30.19 272 TYR A O 1
ATOM 2247 N N . THR A 1 273 ? 6.346 11.612 -44.923 1.00 32.75 273 THR A N 1
ATOM 2248 C CA . THR A 1 273 ? 5.643 12.731 -44.315 1.00 32.75 273 THR A CA 1
ATOM 2249 C C . THR A 1 273 ? 5.397 12.542 -42.821 1.00 32.75 273 THR A C 1
ATOM 2251 O O . THR A 1 273 ? 4.733 11.592 -42.430 1.00 32.75 273 THR A O 1
ATOM 2254 N N . GLY A 1 274 ? 5.857 13.524 -42.043 1.00 32.88 274 GLY A N 1
ATOM 2255 C CA . GLY A 1 274 ? 5.183 14.165 -40.912 1.00 32.88 274 GLY A CA 1
ATOM 2256 C C . GLY A 1 274 ? 4.411 13.306 -39.913 1.00 32.88 274 GLY A C 1
ATOM 2257 O O . GLY A 1 274 ? 3.334 12.831 -40.229 1.00 32.88 274 GLY A O 1
ATOM 2258 N N . HIS A 1 275 ? 4.848 13.352 -38.654 1.00 29.77 275 HIS A N 1
ATOM 2259 C CA . HIS A 1 275 ? 4.014 13.729 -37.505 1.00 29.77 275 HIS A CA 1
ATOM 2260 C C . HIS A 1 275 ? 4.942 14.162 -36.361 1.00 29.77 275 HIS A C 1
ATOM 2262 O O . HIS A 1 275 ? 5.374 13.363 -35.537 1.00 29.77 275 HIS A O 1
ATOM 2268 N N . THR A 1 276 ? 5.238 15.460 -36.294 1.00 34.12 276 THR A N 1
ATOM 2269 C CA . THR A 1 276 ? 5.613 16.114 -35.038 1.00 34.12 276 THR A CA 1
ATOM 2270 C C . THR A 1 276 ? 4.372 16.154 -34.150 1.00 34.12 276 THR A C 1
ATOM 2272 O O . THR A 1 276 ? 3.673 17.162 -34.053 1.00 34.12 276 THR A O 1
ATOM 2275 N N . ALA A 1 277 ? 4.050 15.025 -33.525 1.00 29.31 277 ALA A N 1
ATOM 2276 C CA . ALA A 1 277 ? 3.068 15.004 -32.459 1.00 29.31 277 ALA A CA 1
ATOM 2277 C C . ALA A 1 277 ? 3.736 15.591 -31.209 1.00 29.31 277 ALA A C 1
ATOM 2279 O O . ALA A 1 277 ? 4.450 14.912 -30.478 1.00 29.31 277 ALA A O 1
ATOM 2280 N N . SER A 1 278 ? 3.510 16.887 -30.981 1.00 36.97 278 SER A N 1
ATOM 2281 C CA . SER A 1 278 ? 3.501 17.418 -29.619 1.00 36.97 278 SER A CA 1
ATOM 2282 C C . SER A 1 278 ? 2.522 16.572 -28.812 1.00 36.97 278 SER A C 1
ATOM 2284 O O . SER A 1 278 ? 1.320 16.638 -29.062 1.00 36.97 278 SER A O 1
ATOM 2286 N N . ILE A 1 279 ? 3.015 15.774 -27.868 1.00 35.25 279 ILE A N 1
ATOM 2287 C CA . ILE A 1 279 ? 2.160 15.101 -26.893 1.00 35.25 279 ILE A CA 1
ATOM 2288 C C . ILE A 1 279 ? 2.594 15.568 -25.512 1.00 35.25 279 ILE A C 1
ATOM 2290 O O . ILE A 1 279 ? 3.520 15.055 -24.892 1.00 35.25 279 ILE A O 1
ATOM 2294 N N . LEU A 1 280 ? 1.892 16.611 -25.070 1.00 30.69 280 LEU A N 1
ATOM 2295 C CA . LEU A 1 280 ? 1.609 16.843 -23.665 1.00 30.69 280 LEU A CA 1
ATOM 2296 C C . LEU A 1 280 ? 1.037 15.558 -23.044 1.00 30.69 280 LEU A C 1
ATOM 2298 O O . LEU A 1 280 ? 0.109 14.983 -23.600 1.00 30.69 280 LEU A O 1
ATOM 2302 N N . PHE A 1 281 ? 1.554 15.200 -21.867 1.00 34.03 281 PHE A N 1
ATOM 2303 C CA . PHE A 1 281 ? 0.831 14.591 -20.744 1.00 34.03 281 PHE A CA 1
ATOM 2304 C C . PHE A 1 281 ? -0.247 13.538 -21.064 1.00 34.03 281 PHE A C 1
ATOM 2306 O O . PHE A 1 281 ? -1.376 13.893 -21.381 1.00 34.03 281 PHE A O 1
ATOM 2313 N N . PHE A 1 282 ? 0.042 12.267 -20.765 1.00 30.59 282 PHE A N 1
ATOM 2314 C CA . PHE A 1 282 ? -0.948 11.320 -20.231 1.00 30.59 282 PHE A CA 1
ATOM 2315 C C . PHE A 1 282 ? -0.255 10.287 -19.327 1.00 30.59 282 PHE A C 1
ATOM 2317 O O . PHE A 1 282 ? 0.046 9.170 -19.726 1.00 30.59 282 PHE A O 1
ATOM 2324 N N . VAL A 1 283 ? -0.015 10.669 -18.070 1.00 34.50 283 VAL A N 1
ATOM 2325 C CA . VAL A 1 283 ? 0.078 9.715 -16.956 1.00 34.50 283 VAL A CA 1
ATOM 2326 C C . VAL A 1 283 ? -1.329 9.634 -16.382 1.00 34.50 283 VAL A C 1
ATOM 2328 O O . VAL A 1 283 ? -1.651 10.430 -15.520 1.00 34.50 283 VAL A O 1
ATOM 2331 N N . TYR A 1 284 ? -2.207 8.803 -16.941 1.00 34.03 284 TYR A N 1
ATOM 2332 C CA . TYR A 1 284 ? -3.438 8.304 -16.304 1.00 34.03 284 TYR A CA 1
ATOM 2333 C C . TYR A 1 284 ? -4.114 7.326 -17.277 1.00 34.03 284 TYR A C 1
ATOM 2335 O O . TYR A 1 284 ? -4.286 7.654 -18.447 1.00 34.03 284 TYR A O 1
ATOM 2343 N N . TYR A 1 285 ? -4.541 6.174 -16.751 1.00 31.75 285 TYR A N 1
ATOM 2344 C CA . TYR A 1 285 ? -5.233 5.049 -17.404 1.00 31.75 285 TYR A CA 1
ATOM 2345 C C . TYR A 1 285 ? -4.369 3.984 -18.092 1.00 31.75 285 TYR A C 1
ATOM 2347 O O . TYR A 1 285 ? -4.272 3.928 -19.311 1.00 31.75 285 TYR A O 1
ATOM 2355 N N . MET A 1 286 ? -3.921 3.010 -17.298 1.00 26.58 286 MET A N 1
ATOM 2356 C CA . MET A 1 286 ? -4.198 1.604 -17.611 1.00 26.58 286 MET A CA 1
ATOM 2357 C C . MET A 1 286 ? -4.567 0.863 -16.323 1.00 26.58 286 MET A C 1
ATOM 2359 O O . MET A 1 286 ? -3.728 0.306 -15.628 1.00 26.58 286 MET A O 1
ATOM 2363 N N . VAL A 1 287 ? -5.861 0.911 -16.003 1.00 29.22 287 VAL A N 1
ATOM 2364 C CA . VAL A 1 287 ? -6.532 -0.121 -15.206 1.00 29.22 287 VAL A CA 1
ATOM 2365 C C . VAL A 1 287 ? -6.770 -1.290 -16.167 1.00 29.22 287 VAL A C 1
ATOM 2367 O O . VAL A 1 287 ? -7.376 -1.052 -17.217 1.00 29.22 287 VAL A O 1
ATOM 2370 N N . PRO A 1 288 ? -6.300 -2.515 -15.884 1.00 37.00 288 PRO A N 1
ATOM 2371 C CA . PRO A 1 288 ? -6.664 -3.659 -16.700 1.00 37.00 288 PRO A CA 1
ATOM 2372 C C . PRO A 1 288 ? -8.138 -3.993 -16.448 1.00 37.00 288 PRO A C 1
ATOM 2374 O O . PRO A 1 288 ? -8.553 -4.213 -15.312 1.00 37.00 288 PRO A O 1
ATOM 2377 N N . TYR A 1 289 ? -8.927 -3.984 -17.518 1.00 27.89 289 TYR A N 1
ATOM 2378 C CA . TYR A 1 289 ? -10.181 -4.723 -17.565 1.00 27.89 289 TYR A CA 1
ATOM 2379 C C . TYR A 1 289 ? -9.834 -6.194 -17.791 1.00 27.89 289 TYR A C 1
ATOM 2381 O O . TYR A 1 289 ? -9.299 -6.512 -18.849 1.00 27.89 289 TYR A O 1
ATOM 2389 N N . ASP A 1 290 ? -10.151 -7.033 -16.808 1.00 32.78 290 ASP A N 1
ATOM 2390 C CA . ASP A 1 290 ? -10.638 -8.410 -16.965 1.00 32.78 290 ASP A CA 1
ATOM 2391 C C . ASP A 1 290 ? -11.534 -8.755 -15.763 1.00 32.78 290 ASP A C 1
ATOM 2393 O O . ASP A 1 290 ? -11.095 -8.541 -14.608 1.00 32.78 290 ASP A O 1
#